Protein AF-A0A3A0V3Q2-F1 (afdb_monomer_lite)

pLDDT: mean 86.03, std 12.19, range [30.67, 96.62]

Foldseek 3Di:
DVVVVVVVVVVVVVLVVCLQVQLVVQLVCLVQVLDPVLSVDADPPPRGSVVSSVVVVVCVVCQVVVDDVSNVLCVLLVQLVVLVVQLVVLVCQLVCCVPPVPDDDPDDDDPSNVVSVVSNVVSVVSNVQCDPPHPSDRDPPRNVVVNVVVVVVSVVSVVPRDDDDPVNVVVVVVVVVVVVVD

Secondary structure (DSSP, 8-state):
-HHHHHHHHHHHHHHHHHHHHHHHHHHHHHHTTSS-GGGG---TTT-S-HHHHHHHHHHHHHGGGG-HHHHHHHHHHHHHHHHHHHHHHHHHHHHHHHH-TTS--SS--TTHHHHHHHHHHHHHHHHHHTSTTSTTPPPTTHHHHHHHHHHHHHHHHHHHS----HHHHHHHHHHHHHHTT-

Structure (mmCIF, N/CA/C/O backbone):
data_AF-A0A3A0V3Q2-F1
#
_entry.id   AF-A0A3A0V3Q2-F1
#
loop_
_atom_site.group_PDB
_atom_site.id
_atom_site.type_symbol
_atom_site.label_atom_id
_atom_site.label_alt_id
_atom_site.label_comp_id
_atom_site.label_asym_id
_atom_site.label_entity_id
_atom_site.label_seq_id
_atom_site.pdbx_PDB_ins_code
_atom_site.Cartn_x
_atom_site.Cartn_y
_atom_site.Cartn_z
_atom_site.occupancy
_atom_site.B_iso_or_equiv
_atom_site.auth_seq_id
_atom_site.auth_comp_id
_atom_site.auth_asym_id
_atom_site.auth_atom_id
_atom_site.pdbx_PDB_model_num
ATOM 1 N N . VAL A 1 1 ? 26.670 -16.929 -0.768 1.00 90.38 1 VAL A N 1
ATOM 2 C CA . VAL A 1 1 ? 25.562 -17.904 -0.591 1.00 90.38 1 VAL A CA 1
ATOM 3 C C . VAL A 1 1 ? 24.607 -17.489 0.524 1.00 90.38 1 VAL A C 1
ATOM 5 O O . VAL A 1 1 ? 23.445 -17.267 0.220 1.00 90.38 1 VAL A O 1
ATOM 8 N N . LEU A 1 2 ? 25.071 -17.286 1.767 1.00 95.81 2 LEU A N 1
ATOM 9 C CA . LEU A 1 2 ? 24.200 -16.884 2.890 1.00 95.81 2 LEU A CA 1
ATOM 10 C C . LEU A 1 2 ? 23.379 -15.608 2.623 1.00 95.81 2 LEU A C 1
ATOM 12 O O . LEU A 1 2 ? 22.181 -15.603 2.878 1.00 95.81 2 LEU A O 1
ATOM 16 N N . LEU A 1 3 ? 23.981 -14.567 2.031 1.00 96.44 3 LEU A N 1
ATOM 17 C CA . LEU A 1 3 ? 23.260 -13.336 1.659 1.00 96.44 3 LEU A CA 1
ATOM 18 C C . LEU A 1 3 ? 22.136 -13.578 0.639 1.00 96.44 3 LEU A C 1
ATOM 20 O O . LEU A 1 3 ? 21.070 -12.985 0.750 1.00 96.44 3 LEU A O 1
ATOM 24 N N . VAL A 1 4 ? 22.352 -14.472 -0.331 1.00 96.62 4 VAL A N 1
ATOM 25 C CA . VAL A 1 4 ? 21.343 -14.806 -1.350 1.00 96.62 4 VAL A CA 1
ATOM 26 C C . VAL A 1 4 ? 20.190 -15.573 -0.711 1.00 96.62 4 VAL A C 1
ATOM 28 O O . VAL A 1 4 ? 19.035 -15.232 -0.940 1.00 96.62 4 VAL A O 1
ATOM 31 N N . LEU A 1 5 ? 20.494 -16.557 0.140 1.00 96.44 5 LEU A N 1
ATOM 32 C CA . LEU A 1 5 ? 19.474 -17.304 0.880 1.00 96.44 5 LEU A CA 1
ATOM 33 C C . LEU A 1 5 ? 18.659 -16.384 1.796 1.00 96.44 5 LEU A C 1
ATOM 35 O O . LEU A 1 5 ? 17.434 -16.474 1.812 1.00 96.44 5 LEU A O 1
ATOM 39 N N . GLY A 1 6 ? 19.323 -15.458 2.493 1.00 96.50 6 GLY A N 1
ATOM 40 C CA . GLY A 1 6 ? 18.661 -14.443 3.311 1.00 96.50 6 GLY A CA 1
ATOM 41 C C . GLY A 1 6 ? 17.753 -13.523 2.490 1.00 96.50 6 GLY A C 1
ATOM 42 O O . GLY A 1 6 ? 16.607 -13.296 2.872 1.00 96.50 6 GLY A O 1
ATOM 43 N N . GLY A 1 7 ? 18.223 -13.051 1.330 1.00 96.38 7 GLY A N 1
ATOM 44 C CA . GLY A 1 7 ? 17.427 -12.225 0.419 1.00 96.38 7 GLY A CA 1
ATOM 45 C C . GLY A 1 7 ? 16.188 -12.951 -0.109 1.00 96.38 7 GLY A C 1
ATOM 46 O O . GLY A 1 7 ? 15.085 -12.411 -0.050 1.00 96.38 7 GLY A O 1
ATOM 47 N N . VAL A 1 8 ? 16.340 -14.201 -0.554 1.00 96.19 8 VAL A N 1
ATOM 48 C CA . VAL A 1 8 ? 15.218 -15.030 -1.027 1.00 96.19 8 VAL A CA 1
ATOM 49 C C . VAL A 1 8 ? 14.212 -15.283 0.096 1.00 96.19 8 VAL A C 1
ATOM 51 O O . VAL A 1 8 ? 13.013 -15.095 -0.107 1.00 96.19 8 VAL A O 1
ATOM 54 N N . ALA A 1 9 ? 14.683 -15.639 1.294 1.00 95.75 9 ALA A N 1
ATOM 55 C CA . ALA A 1 9 ? 13.814 -15.832 2.450 1.00 95.75 9 ALA A CA 1
ATOM 56 C C . ALA A 1 9 ? 13.028 -14.552 2.792 1.00 95.75 9 ALA A C 1
ATOM 58 O O . ALA A 1 9 ? 11.818 -14.621 3.003 1.00 95.75 9 ALA A O 1
ATOM 59 N N . GLY A 1 10 ? 13.681 -13.384 2.775 1.00 95.81 10 GLY A N 1
ATOM 60 C CA . GLY A 1 10 ? 13.040 -12.089 3.028 1.00 95.81 10 GLY A CA 1
ATOM 61 C C . GLY A 1 10 ? 11.981 -11.704 1.989 1.00 95.81 10 GLY A C 1
ATOM 62 O O . GLY A 1 10 ? 10.935 -11.152 2.338 1.00 95.81 10 GLY A O 1
ATOM 63 N N . ILE A 1 11 ? 12.208 -12.032 0.715 1.00 94.25 11 ILE A N 1
ATOM 64 C CA . ILE A 1 11 ? 11.219 -11.807 -0.348 1.00 94.25 11 ILE A CA 1
ATOM 65 C C . ILE A 1 11 ? 10.003 -12.714 -0.139 1.00 94.25 11 ILE A C 1
ATOM 67 O O . ILE A 1 11 ? 8.872 -12.234 -0.193 1.00 94.25 11 ILE A O 1
ATOM 71 N N . ILE A 1 12 ? 10.216 -14.002 0.154 1.00 94.81 12 ILE A N 1
ATOM 72 C CA . ILE A 1 12 ? 9.126 -14.964 0.379 1.00 94.81 12 ILE A CA 1
ATOM 73 C C . ILE A 1 12 ? 8.265 -14.542 1.576 1.00 94.81 12 ILE A C 1
ATOM 75 O O . ILE A 1 12 ? 7.036 -14.568 1.484 1.00 94.81 12 ILE A O 1
ATOM 79 N N . THR A 1 13 ? 8.871 -14.123 2.690 1.00 95.31 13 THR A N 1
ATOM 80 C CA . THR A 1 13 ? 8.114 -13.687 3.875 1.00 95.31 13 THR A CA 1
ATOM 81 C C . THR A 1 13 ? 7.323 -12.410 3.606 1.00 95.31 13 THR A C 1
ATOM 83 O O . THR A 1 13 ? 6.132 -12.349 3.921 1.00 95.31 13 THR A O 1
ATOM 86 N N . SER A 1 14 ? 7.945 -11.422 2.959 1.00 94.69 14 SER A N 1
ATOM 87 C CA . SER A 1 14 ? 7.288 -10.162 2.594 1.00 94.69 14 SER A CA 1
ATOM 88 C C . SER A 1 14 ? 6.119 -10.401 1.638 1.00 94.69 14 SER A C 1
ATOM 90 O O . SER A 1 14 ? 5.030 -9.867 1.842 1.00 94.69 14 SER A O 1
ATOM 92 N N . TRP A 1 15 ? 6.306 -11.260 0.633 1.00 93.38 15 TRP A N 1
ATOM 93 C CA . TRP A 1 15 ? 5.266 -11.609 -0.334 1.00 93.38 15 TRP A CA 1
ATOM 94 C C . TRP A 1 15 ? 4.034 -12.229 0.335 1.00 93.38 15 TRP A C 1
ATOM 96 O O . TRP A 1 15 ? 2.906 -11.799 0.080 1.00 93.38 15 TRP A O 1
ATOM 106 N N . ASN A 1 16 ? 4.245 -13.171 1.260 1.00 93.94 16 ASN A N 1
ATOM 107 C CA . ASN A 1 16 ? 3.158 -13.764 2.039 1.00 93.94 16 ASN A CA 1
ATOM 108 C C . ASN A 1 16 ? 2.426 -12.713 2.889 1.00 93.94 16 ASN A C 1
ATOM 110 O O . ASN A 1 16 ? 1.193 -12.682 2.908 1.00 93.94 16 ASN A O 1
ATOM 114 N N . ALA A 1 17 ? 3.165 -11.813 3.546 1.00 94.31 17 ALA A N 1
ATOM 115 C CA . ALA A 1 17 ? 2.575 -10.738 4.341 1.00 94.31 17 ALA A CA 1
ATOM 116 C C . ALA A 1 17 ? 1.702 -9.798 3.489 1.00 94.31 17 ALA A C 1
ATOM 118 O O . ALA A 1 17 ? 0.592 -9.451 3.905 1.00 94.31 17 ALA A O 1
ATOM 119 N N . PHE A 1 18 ? 2.148 -9.442 2.279 1.00 93.62 18 PHE A N 1
ATOM 120 C CA . PHE A 1 18 ? 1.381 -8.589 1.367 1.00 93.62 18 PHE A CA 1
ATOM 121 C C . PHE A 1 18 ? 0.094 -9.251 0.866 1.00 93.62 18 PHE A C 1
ATOM 123 O O . PHE A 1 18 ? -0.942 -8.588 0.837 1.00 93.62 18 PHE A O 1
ATOM 130 N N . ILE A 1 19 ? 0.110 -10.544 0.523 1.00 94.50 19 ILE A N 1
ATOM 131 C CA . ILE A 1 19 ? -1.108 -11.253 0.092 1.00 94.50 19 ILE A CA 1
ATOM 132 C C . ILE A 1 19 ? -2.122 -11.334 1.240 1.00 94.50 19 ILE A C 1
ATOM 134 O O . ILE A 1 19 ? -3.307 -11.034 1.055 1.00 94.50 19 ILE A O 1
ATOM 138 N N . ILE A 1 20 ? -1.672 -11.707 2.440 1.00 93.19 20 ILE A N 1
ATOM 139 C CA . ILE A 1 20 ? -2.553 -11.853 3.606 1.00 93.19 20 ILE A CA 1
ATOM 140 C C . ILE A 1 20 ? -3.123 -10.492 4.027 1.00 93.19 20 ILE A C 1
ATOM 142 O O . ILE A 1 20 ? -4.331 -10.365 4.237 1.00 93.19 20 ILE A O 1
ATOM 146 N N . GLY A 1 21 ? -2.278 -9.464 4.127 1.00 93.69 21 GLY A N 1
ATOM 147 C CA . GLY A 1 21 ? -2.699 -8.114 4.499 1.00 93.69 21 GLY A CA 1
ATOM 148 C C . GLY A 1 21 ? -3.586 -7.467 3.434 1.00 93.69 21 GLY A C 1
ATOM 149 O O . GLY A 1 21 ? -4.686 -7.005 3.737 1.00 93.69 21 GLY A O 1
ATOM 150 N N . GLY A 1 22 ? -3.148 -7.494 2.174 1.00 94.00 22 GLY A N 1
ATOM 151 C CA . GLY A 1 22 ? -3.856 -6.886 1.049 1.00 94.00 22 GLY A CA 1
ATOM 152 C C . GLY A 1 22 ? -5.237 -7.493 0.818 1.00 94.00 22 GLY A C 1
ATOM 153 O O . GLY A 1 22 ? -6.211 -6.762 0.643 1.00 94.00 22 GLY A O 1
ATOM 154 N N . SER A 1 23 ? -5.364 -8.821 0.892 1.00 95.69 23 SER A N 1
ATOM 155 C CA . SER A 1 23 ? -6.656 -9.494 0.693 1.00 95.69 23 SER A CA 1
ATOM 156 C C . SER A 1 23 ? -7.682 -9.134 1.775 1.00 95.69 23 SER A C 1
ATOM 158 O O . SER A 1 23 ? -8.866 -8.978 1.471 1.00 95.69 23 SER A O 1
ATOM 160 N N . ARG A 1 24 ? -7.242 -8.918 3.022 1.00 93.62 24 ARG A N 1
ATOM 161 C CA . ARG A 1 24 ? -8.105 -8.440 4.116 1.00 93.62 24 ARG A CA 1
ATOM 162 C C . ARG A 1 24 ? -8.507 -6.977 3.955 1.00 93.62 24 ARG A C 1
ATOM 164 O O . ARG A 1 24 ? -9.645 -6.637 4.268 1.00 93.62 24 ARG A O 1
ATOM 171 N N . ILE A 1 25 ? -7.613 -6.129 3.442 1.00 92.69 25 ILE A N 1
ATOM 172 C CA . ILE A 1 25 ? -7.942 -4.735 3.109 1.00 92.69 25 ILE A CA 1
ATOM 173 C C . ILE A 1 25 ? -9.018 -4.702 2.015 1.00 92.69 25 ILE A C 1
ATOM 175 O O . ILE A 1 25 ? -10.025 -4.014 2.178 1.00 92.69 25 ILE A O 1
ATOM 179 N N . LEU A 1 26 ? -8.866 -5.501 0.950 1.00 93.81 26 LEU A N 1
ATOM 180 C CA . LEU A 1 26 ? -9.885 -5.646 -0.099 1.00 93.81 26 LEU A CA 1
ATOM 181 C C . LEU A 1 26 ? -11.227 -6.113 0.478 1.00 93.81 26 LEU A C 1
ATOM 183 O O . LEU A 1 26 ? -12.254 -5.489 0.220 1.00 93.81 26 LEU A O 1
ATOM 187 N N . TYR A 1 27 ? -11.220 -7.153 1.313 1.00 92.81 27 TYR A N 1
ATOM 188 C CA . TYR A 1 27 ? -12.426 -7.638 1.986 1.00 92.81 27 TYR A CA 1
ATOM 189 C C . TYR A 1 27 ? -13.114 -6.550 2.829 1.00 92.81 27 TYR A C 1
ATOM 191 O O . TYR A 1 27 ? -14.321 -6.340 2.698 1.00 92.81 27 TYR A O 1
ATOM 199 N N . ALA A 1 28 ? -12.361 -5.815 3.652 1.00 89.56 28 ALA A N 1
ATOM 200 C CA . ALA A 1 28 ? -12.908 -4.750 4.492 1.00 89.56 28 ALA A CA 1
ATOM 201 C C . ALA A 1 28 ? -13.502 -3.600 3.658 1.00 89.56 28 ALA A C 1
ATOM 203 O O . ALA A 1 28 ? -14.583 -3.095 3.970 1.00 89.56 28 ALA A O 1
ATOM 204 N N . MET A 1 29 ? -12.841 -3.219 2.559 1.00 89.94 29 MET A N 1
ATOM 205 C CA . MET A 1 29 ? -13.371 -2.227 1.616 1.00 89.94 29 MET A CA 1
ATOM 206 C C . MET A 1 29 ? -14.655 -2.720 0.935 1.00 89.94 29 MET A C 1
ATOM 208 O O . MET A 1 29 ? -15.614 -1.958 0.797 1.00 89.94 29 MET A O 1
ATOM 212 N N . ALA A 1 30 ? -14.716 -3.997 0.555 1.00 90.31 30 ALA A N 1
ATOM 213 C CA . ALA A 1 30 ? -15.888 -4.594 -0.080 1.00 90.31 30 ALA A CA 1
ATOM 214 C C . ALA A 1 30 ? -17.080 -4.682 0.877 1.00 90.31 30 ALA A C 1
ATOM 216 O O . ALA A 1 30 ? -18.194 -4.316 0.510 1.00 90.31 30 ALA A O 1
ATOM 217 N N . LYS A 1 31 ? -16.845 -5.063 2.139 1.00 86.62 31 LYS A N 1
ATOM 218 C CA . LYS A 1 31 ? -17.869 -5.066 3.197 1.00 86.62 31 LYS A CA 1
ATOM 219 C C . LYS A 1 31 ? -18.476 -3.675 3.415 1.00 86.62 31 LYS A C 1
ATOM 221 O O . LYS A 1 31 ? -19.679 -3.542 3.640 1.00 86.62 31 LYS A O 1
ATOM 226 N N . ASN A 1 32 ? -17.661 -2.632 3.259 1.00 83.75 32 ASN A N 1
ATOM 227 C CA . ASN A 1 32 ? -18.097 -1.238 3.317 1.00 83.75 32 ASN A CA 1
ATOM 228 C C . ASN A 1 32 ? -18.695 -0.708 2.002 1.00 83.75 32 ASN A C 1
ATOM 230 O O . ASN A 1 32 ? -19.014 0.477 1.928 1.00 83.75 32 ASN A O 1
ATOM 234 N N . LYS A 1 33 ? -18.903 -1.565 0.991 1.00 84.88 33 LYS A N 1
ATOM 235 C CA . LYS A 1 33 ? -19.425 -1.210 -0.342 1.00 84.88 33 LYS A CA 1
ATOM 236 C C . LYS A 1 33 ? -18.575 -0.152 -1.064 1.00 84.88 33 LYS A C 1
ATOM 238 O O . LYS A 1 33 ? -19.097 0.618 -1.865 1.00 84.88 33 LYS A O 1
ATOM 243 N N . MET A 1 34 ? -17.272 -0.103 -0.767 1.00 85.12 34 MET A N 1
ATOM 244 C CA . MET A 1 34 ? -16.318 0.812 -1.410 1.00 85.12 34 MET A CA 1
ATOM 245 C C . MET A 1 34 ? -15.794 0.281 -2.745 1.00 85.12 34 MET A C 1
ATOM 247 O O . MET A 1 34 ? -15.403 1.060 -3.611 1.00 85.12 34 MET A O 1
ATOM 251 N N . ILE A 1 35 ? -15.780 -1.043 -2.887 1.00 89.12 35 ILE A N 1
ATOM 252 C CA . ILE A 1 35 ? -15.375 -1.793 -4.078 1.00 89.12 35 ILE A CA 1
ATOM 253 C C . ILE A 1 35 ? -16.420 -2.897 -4.342 1.00 89.12 35 ILE A C 1
ATOM 255 O O . ILE A 1 35 ? -17.284 -3.118 -3.485 1.00 89.12 35 ILE A O 1
ATOM 259 N N . PRO A 1 36 ? -16.373 -3.611 -5.484 1.00 88.94 36 PRO A N 1
ATOM 260 C CA . PRO A 1 36 ? -17.354 -4.646 -5.801 1.00 88.94 36 PRO A CA 1
ATOM 261 C C . PRO A 1 36 ? -17.505 -5.702 -4.696 1.00 88.94 36 PRO A C 1
ATOM 263 O O . PRO A 1 36 ? -16.514 -6.219 -4.175 1.00 88.94 36 PRO A O 1
ATOM 266 N N . GLN A 1 37 ? -18.754 -6.082 -4.398 1.00 89.12 37 GLN A N 1
ATOM 267 C CA . GLN A 1 37 ? -19.102 -7.046 -3.339 1.00 89.12 37 GLN A CA 1
ATOM 268 C C . GLN A 1 37 ? -18.458 -8.428 -3.545 1.00 89.12 37 GLN A C 1
ATOM 270 O O . GLN A 1 37 ? -18.336 -9.200 -2.600 1.00 89.12 37 GLN A O 1
ATOM 275 N N . TRP A 1 38 ? -17.988 -8.731 -4.757 1.00 91.25 38 TRP A N 1
ATOM 276 C CA . TRP A 1 38 ? -17.244 -9.951 -5.065 1.00 91.25 38 TRP A CA 1
ATOM 277 C C . TRP A 1 38 ? -16.035 -10.166 -4.137 1.00 91.25 38 TRP A C 1
ATOM 279 O O . TRP A 1 38 ? -15.770 -11.294 -3.724 1.00 91.25 38 TRP A O 1
ATOM 289 N N . PHE A 1 39 ? -15.357 -9.093 -3.716 1.00 92.19 39 PHE A N 1
ATOM 290 C CA . PHE A 1 39 ? -14.231 -9.163 -2.776 1.00 92.19 39 PHE A CA 1
ATOM 291 C C . PHE A 1 39 ? -14.644 -9.418 -1.315 1.00 92.19 39 PHE A C 1
ATOM 293 O O . PHE A 1 39 ? -13.786 -9.724 -0.490 1.00 92.19 39 PHE A O 1
ATOM 300 N N . ALA A 1 40 ? -15.936 -9.328 -0.981 1.00 90.88 40 ALA A N 1
ATOM 301 C CA . ALA A 1 40 ? -16.452 -9.594 0.363 1.00 90.88 40 ALA A CA 1
ATOM 302 C C . ALA A 1 40 ? -16.670 -11.095 0.643 1.00 90.88 40 ALA A C 1
ATOM 304 O O . ALA A 1 40 ? -17.124 -11.461 1.723 1.00 90.88 40 ALA A O 1
ATOM 305 N N . TYR A 1 41 ? -16.381 -11.979 -0.316 1.00 91.31 41 TYR A N 1
ATOM 306 C CA . TYR A 1 41 ? -16.515 -13.420 -0.116 1.00 91.31 41 TYR A CA 1
ATOM 307 C C . TYR A 1 41 ? -15.420 -13.970 0.807 1.00 91.31 41 TYR A C 1
ATOM 309 O O . TYR A 1 41 ? -14.228 -13.736 0.588 1.00 91.31 41 TYR A O 1
ATOM 317 N N . ILE A 1 42 ? -15.833 -14.767 1.793 1.00 92.00 42 ILE A N 1
ATOM 318 C CA . ILE A 1 42 ? -14.958 -15.509 2.701 1.00 92.00 42 ILE A CA 1
ATOM 319 C C . ILE A 1 42 ? -15.183 -17.009 2.505 1.00 92.00 42 ILE A C 1
ATOM 321 O O . ILE A 1 42 ? -16.318 -17.475 2.435 1.00 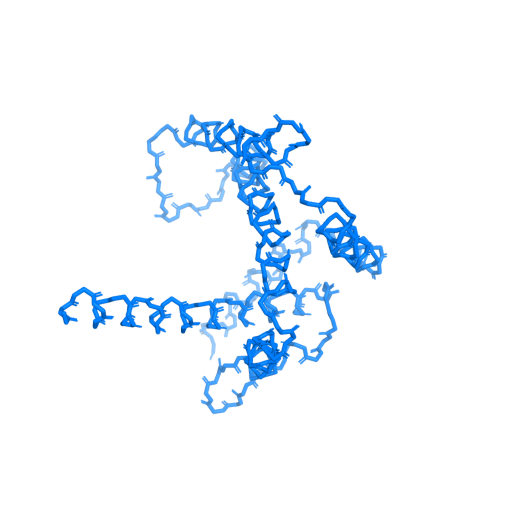92.00 42 ILE A O 1
ATOM 325 N N . HIS A 1 43 ? -14.095 -17.780 2.480 1.00 88.88 43 HIS A N 1
ATOM 326 C CA . HIS A 1 43 ? -14.163 -19.235 2.429 1.00 88.88 43 HIS A CA 1
ATOM 327 C C . HIS A 1 43 ? -14.841 -19.815 3.685 1.00 88.88 43 HIS A C 1
ATOM 329 O O . HIS A 1 43 ? -14.355 -19.555 4.789 1.00 88.88 43 HIS A O 1
ATOM 335 N N . PRO A 1 44 ? -15.845 -20.704 3.562 1.00 84.31 44 PRO A N 1
ATOM 336 C CA . PRO A 1 44 ? -16.588 -21.231 4.714 1.00 84.31 44 PRO A CA 1
ATOM 337 C C . PRO A 1 44 ? -15.707 -22.025 5.693 1.00 84.31 44 PRO A C 1
ATOM 339 O O . PRO A 1 44 ? -15.804 -21.853 6.902 1.00 84.31 44 PRO A O 1
ATOM 342 N N . LYS A 1 45 ? -14.793 -22.859 5.174 1.00 86.56 45 LYS A N 1
ATOM 343 C CA . LYS A 1 45 ? -13.860 -23.663 5.989 1.00 86.56 45 LYS A CA 1
ATOM 344 C C . LYS A 1 45 ? -12.666 -22.880 6.560 1.00 86.56 45 LYS A C 1
ATOM 346 O O . LYS A 1 45 ? -12.362 -23.008 7.737 1.00 86.56 45 LYS A O 1
ATOM 351 N N . PHE A 1 46 ? -11.966 -22.102 5.727 1.00 87.38 46 PHE A N 1
ATOM 352 C CA . PHE A 1 46 ? -10.704 -21.451 6.106 1.00 87.38 46 PHE A CA 1
ATOM 353 C C . PHE A 1 46 ? -10.873 -20.030 6.652 1.00 87.38 46 PHE A C 1
ATOM 355 O O . PHE A 1 46 ? -9.902 -19.454 7.132 1.00 87.38 46 PHE A O 1
ATOM 362 N N . LYS A 1 47 ? -12.077 -19.448 6.567 1.00 86.94 47 LYS A N 1
ATOM 363 C CA . LYS A 1 47 ? -12.372 -18.063 6.970 1.00 86.94 47 LYS A CA 1
ATOM 364 C C . LYS A 1 47 ? -11.416 -17.027 6.350 1.00 86.94 47 LYS A C 1
ATOM 366 O O . LYS A 1 47 ? -11.107 -16.002 6.951 1.00 86.94 47 LYS A O 1
ATOM 371 N N . THR A 1 48 ? -10.945 -17.287 5.128 1.00 90.19 48 THR A N 1
ATOM 372 C CA . THR A 1 48 ? -10.045 -16.401 4.377 1.00 90.19 48 THR A CA 1
ATOM 373 C C . THR A 1 48 ? -10.752 -15.751 3.185 1.00 90.19 48 THR A C 1
ATOM 375 O O . THR A 1 48 ? -11.610 -16.386 2.566 1.00 90.19 48 THR A O 1
ATOM 378 N N . PRO A 1 49 ? -10.402 -14.502 2.823 1.00 92.94 49 PRO A N 1
ATOM 379 C CA . PRO A 1 49 ? -10.972 -13.823 1.661 1.00 92.94 49 PRO A CA 1
ATOM 380 C C . PRO A 1 49 ? -10.390 -14.384 0.352 1.00 92.94 49 PRO A C 1
ATOM 382 O O . PRO A 1 49 ? -9.460 -13.823 -0.230 1.00 92.94 49 PRO A O 1
ATOM 385 N N . THR A 1 50 ? -10.918 -15.522 -0.113 1.00 93.19 50 THR A N 1
ATOM 386 C CA . THR A 1 50 ? -10.362 -16.285 -1.248 1.00 93.19 50 THR A CA 1
ATOM 387 C C . THR A 1 50 ? -10.283 -15.470 -2.530 1.00 93.19 50 THR A C 1
ATOM 389 O O . THR A 1 50 ? -9.258 -15.512 -3.203 1.00 93.19 50 THR A O 1
ATOM 392 N N . HIS A 1 51 ? -11.319 -14.693 -2.858 1.00 93.69 51 HIS A N 1
ATOM 393 C CA . HIS A 1 51 ? -11.311 -13.870 -4.071 1.00 93.69 51 HIS A CA 1
ATOM 394 C C . HIS A 1 51 ? -10.225 -12.791 -4.020 1.00 93.69 51 HIS A C 1
ATOM 396 O O . HIS A 1 51 ? -9.541 -12.569 -5.014 1.00 93.69 51 HIS A O 1
ATOM 402 N N . GLY A 1 52 ? -10.003 -12.175 -2.853 1.00 93.75 52 GLY A N 1
ATOM 403 C CA . GLY A 1 52 ? -8.913 -11.217 -2.662 1.00 93.75 52 GLY A CA 1
ATOM 404 C C . GLY A 1 52 ? -7.534 -11.864 -2.815 1.00 93.75 52 GLY A C 1
ATOM 405 O O . GLY A 1 52 ? -6.663 -11.295 -3.467 1.00 93.75 52 GLY A O 1
ATOM 406 N N . ILE A 1 53 ? -7.346 -13.069 -2.265 1.00 95.38 53 ILE A N 1
ATOM 407 C CA . ILE A 1 53 ? -6.091 -13.829 -2.395 1.00 95.38 53 ILE A CA 1
ATOM 408 C C . ILE A 1 53 ? -5.830 -14.201 -3.858 1.00 95.38 53 ILE A C 1
ATOM 410 O O . ILE A 1 53 ? -4.735 -13.955 -4.356 1.00 95.38 53 ILE A O 1
ATOM 414 N N . LEU A 1 54 ? -6.826 -14.758 -4.554 1.00 95.19 54 LEU A N 1
ATOM 415 C CA . LEU A 1 54 ? -6.699 -15.144 -5.961 1.00 95.19 54 LEU A CA 1
ATOM 416 C C . LEU A 1 54 ? -6.413 -13.934 -6.849 1.00 95.19 54 LEU A C 1
ATOM 418 O O . LEU A 1 54 ? -5.509 -13.989 -7.674 1.00 95.19 54 LEU A O 1
ATOM 422 N N . PHE A 1 55 ? -7.130 -12.830 -6.646 1.00 95.56 55 PHE A N 1
ATOM 423 C CA . PHE A 1 55 ? -6.921 -11.603 -7.407 1.00 95.56 55 PHE A CA 1
ATOM 424 C C . PHE A 1 55 ? -5.494 -11.064 -7.246 1.00 95.56 55 PHE A C 1
ATOM 426 O O . PHE A 1 55 ? -4.800 -10.848 -8.238 1.00 95.56 55 PHE A O 1
ATOM 433 N N . LEU A 1 56 ? -5.023 -10.911 -6.004 1.00 95.25 56 LEU A N 1
ATOM 434 C CA . LEU A 1 56 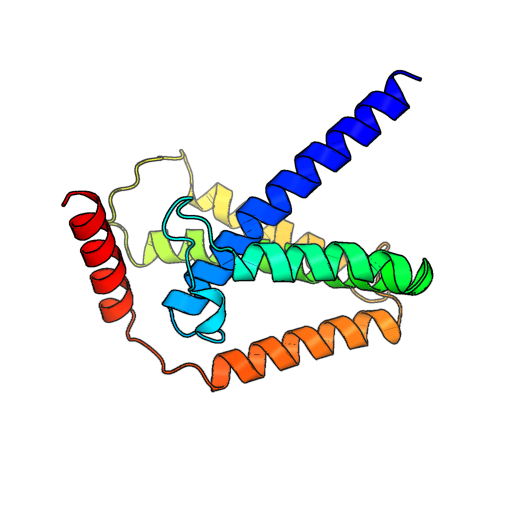? -3.662 -10.437 -5.736 1.00 95.25 56 LEU A CA 1
ATOM 435 C C . LEU A 1 56 ? -2.598 -11.424 -6.230 1.00 95.25 56 LEU A C 1
ATOM 437 O O . LEU A 1 56 ? -1.578 -10.997 -6.762 1.00 95.25 56 LEU A O 1
ATOM 441 N N . GLY A 1 57 ? -2.837 -12.730 -6.088 1.00 94.44 57 GLY A N 1
ATOM 442 C CA . GLY A 1 57 ? -1.934 -13.776 -6.563 1.00 94.44 57 GLY A CA 1
ATOM 443 C C . GLY A 1 57 ? -1.790 -13.782 -8.085 1.00 94.44 57 GLY A C 1
ATOM 444 O O . GLY A 1 57 ? -0.670 -13.827 -8.589 1.00 94.44 57 GLY A O 1
ATOM 445 N N . VAL A 1 58 ? -2.900 -13.659 -8.819 1.00 95.19 58 VAL A N 1
ATOM 446 C CA . VAL A 1 58 ? -2.890 -13.552 -10.286 1.00 95.19 58 VAL A CA 1
ATOM 447 C C . VAL A 1 58 ? -2.169 -12.280 -10.727 1.00 95.19 58 VAL A C 1
ATOM 449 O O . VAL A 1 58 ? -1.313 -12.351 -11.603 1.00 95.19 58 VAL A O 1
ATOM 452 N N . LEU A 1 59 ? -2.438 -11.131 -10.096 1.00 93.06 59 LEU A N 1
ATOM 453 C CA . LEU A 1 59 ? -1.721 -9.891 -10.412 1.00 93.06 59 LEU A CA 1
ATOM 454 C C . LEU A 1 59 ? -0.215 -10.010 -10.149 1.00 93.06 59 LEU A C 1
ATOM 456 O O . LEU A 1 59 ? 0.583 -9.606 -10.992 1.00 93.06 59 LEU A O 1
ATOM 460 N N . ALA A 1 60 ? 0.179 -10.601 -9.019 1.00 91.88 60 ALA A N 1
ATOM 461 C CA . ALA A 1 60 ? 1.583 -10.825 -8.684 1.00 91.88 60 ALA A CA 1
ATOM 462 C C . ALA A 1 60 ? 2.274 -11.792 -9.659 1.00 91.88 60 ALA A C 1
ATOM 464 O O . ALA A 1 60 ? 3.459 -11.630 -9.935 1.00 91.88 60 ALA A O 1
ATOM 465 N N . PHE A 1 61 ? 1.544 -12.772 -10.198 1.00 92.00 61 PHE A N 1
ATOM 466 C CA . PHE A 1 61 ? 2.054 -13.699 -11.208 1.00 92.00 61 PHE A CA 1
ATOM 467 C C . PHE A 1 61 ? 2.181 -13.050 -12.594 1.00 92.00 61 PHE A C 1
ATOM 469 O O . PHE A 1 61 ? 3.162 -13.285 -13.296 1.00 92.00 61 PHE A O 1
ATOM 476 N N . VAL A 1 62 ? 1.213 -12.218 -12.990 1.00 93.12 62 VAL A N 1
ATOM 477 C CA . VAL A 1 62 ? 1.192 -11.566 -14.309 1.00 93.12 62 VAL A CA 1
ATOM 478 C C . VAL A 1 62 ? 2.174 -10.396 -14.383 1.00 93.12 62 VAL A C 1
ATOM 480 O O . VAL A 1 62 ? 2.782 -10.186 -15.429 1.00 93.12 62 VAL A O 1
ATOM 483 N N . ALA A 1 63 ? 2.373 -9.646 -13.295 1.00 90.25 63 ALA A N 1
ATOM 484 C CA . ALA A 1 63 ? 3.192 -8.431 -13.313 1.00 90.25 63 ALA A CA 1
ATOM 485 C C . ALA A 1 63 ? 4.634 -8.640 -13.837 1.00 90.25 63 ALA A C 1
ATOM 487 O O . ALA A 1 63 ? 5.065 -7.847 -14.675 1.00 90.25 63 ALA A O 1
ATOM 488 N N . PRO A 1 64 ? 5.377 -9.700 -13.455 1.00 88.44 64 PRO A N 1
ATOM 489 C CA . PRO A 1 64 ? 6.703 -9.973 -14.016 1.00 88.44 64 PRO A CA 1
ATOM 490 C C . PRO A 1 64 ? 6.705 -10.296 -15.519 1.00 88.44 64 PRO A C 1
ATOM 492 O O . PRO A 1 64 ? 7.714 -10.066 -16.187 1.00 88.44 64 PRO A O 1
ATOM 495 N N . LEU A 1 65 ? 5.595 -10.809 -16.066 1.00 92.44 65 LEU A N 1
ATOM 496 C CA . LEU A 1 65 ? 5.479 -11.188 -17.481 1.00 92.44 65 LEU A CA 1
ATOM 497 C C . LEU A 1 65 ? 5.389 -9.974 -18.418 1.00 92.44 65 LEU A C 1
ATOM 499 O O . LEU A 1 65 ? 5.624 -10.108 -19.615 1.00 92.44 65 LEU A O 1
ATOM 503 N N . LEU A 1 66 ? 5.104 -8.782 -17.883 1.00 90.06 66 LEU A N 1
ATOM 504 C CA . LEU A 1 66 ? 5.039 -7.526 -18.641 1.00 90.06 66 LEU A CA 1
ATOM 505 C C . LEU A 1 66 ? 6.427 -6.973 -19.023 1.00 90.06 66 LEU A C 1
ATOM 507 O O . LEU A 1 66 ? 6.528 -5.983 -19.746 1.00 90.06 66 LEU A O 1
ATOM 511 N N . GLY A 1 67 ? 7.502 -7.608 -18.549 1.00 91.44 67 GLY A N 1
ATOM 512 C CA . GLY A 1 67 ? 8.880 -7.199 -18.801 1.00 91.44 67 GLY A CA 1
ATOM 513 C C . GLY A 1 67 ? 9.430 -6.223 -17.757 1.00 91.44 67 GLY A C 1
ATOM 514 O O . GLY A 1 67 ? 8.701 -5.578 -17.002 1.00 91.44 67 GLY A O 1
ATOM 515 N N . ARG A 1 68 ? 10.765 -6.110 -17.710 1.00 90.19 68 ARG A N 1
ATOM 516 C CA . ARG A 1 68 ? 11.473 -5.291 -16.706 1.00 90.19 68 ARG A CA 1
ATOM 517 C C . ARG A 1 68 ? 11.080 -3.805 -16.714 1.00 90.19 68 ARG A C 1
ATOM 519 O O . ARG A 1 68 ? 10.901 -3.277 -15.618 1.00 90.19 68 ARG A O 1
ATOM 526 N N . PRO A 1 69 ? 10.927 -3.126 -17.872 1.00 87.88 69 PRO A N 1
ATOM 527 C CA . PRO A 1 69 ? 10.554 -1.711 -17.880 1.00 87.88 69 PRO A CA 1
ATOM 528 C C . PRO A 1 69 ? 9.178 -1.474 -17.253 1.00 87.88 69 PRO A C 1
ATOM 530 O O . PRO A 1 69 ? 9.047 -0.641 -16.362 1.00 87.88 69 PRO A O 1
ATOM 533 N N . ALA A 1 70 ? 8.180 -2.277 -17.637 1.00 87.94 70 ALA A N 1
ATOM 534 C CA . ALA A 1 70 ? 6.830 -2.182 -17.090 1.00 87.94 70 ALA A CA 1
ATOM 535 C C . ALA A 1 70 ? 6.802 -2.448 -15.580 1.00 87.94 70 ALA A C 1
ATOM 537 O O . ALA A 1 70 ? 6.149 -1.716 -14.837 1.00 87.94 70 ALA A O 1
ATOM 538 N N . LEU A 1 71 ? 7.554 -3.451 -15.113 1.00 89.12 71 LEU A N 1
ATOM 539 C CA . LEU A 1 71 ? 7.662 -3.747 -13.688 1.00 89.12 71 LEU A CA 1
ATOM 540 C C . LEU A 1 71 ? 8.264 -2.570 -12.907 1.00 89.12 71 LEU A C 1
ATOM 542 O O . LEU A 1 71 ? 7.741 -2.221 -11.851 1.00 89.12 71 LEU A O 1
ATOM 546 N N . SER A 1 72 ? 9.314 -1.933 -13.437 1.00 89.81 72 SER A N 1
ATOM 547 C CA . SER A 1 72 ? 9.900 -0.737 -12.817 1.00 89.81 72 SER A CA 1
ATOM 548 C C . SER A 1 72 ? 8.876 0.388 -12.711 1.00 89.81 72 SER A C 1
ATOM 550 O O . SER A 1 72 ? 8.734 0.974 -11.642 1.00 89.81 72 SER A O 1
ATOM 552 N N . TRP A 1 73 ? 8.124 0.655 -13.782 1.00 90.06 73 TRP A N 1
ATOM 553 C CA . TRP A 1 73 ? 7.134 1.730 -13.774 1.00 90.06 73 TRP A CA 1
ATOM 554 C C . TRP A 1 73 ? 6.021 1.484 -12.755 1.00 90.06 73 TRP A C 1
ATOM 556 O O . TRP A 1 73 ? 5.642 2.397 -12.026 1.00 90.06 73 TRP A O 1
ATOM 566 N N . ILE A 1 74 ? 5.520 0.246 -12.666 1.00 90.19 74 ILE A N 1
ATOM 567 C CA . ILE A 1 74 ? 4.483 -0.140 -11.697 1.00 90.19 74 ILE A CA 1
ATOM 568 C C . ILE A 1 74 ? 4.997 0.011 -10.263 1.00 90.19 74 ILE A C 1
ATOM 570 O O . ILE A 1 74 ? 4.273 0.518 -9.407 1.00 90.19 74 ILE A O 1
ATOM 574 N N . VAL A 1 75 ? 6.234 -0.414 -9.989 1.00 89.88 75 VAL A N 1
ATOM 575 C CA . VAL A 1 75 ? 6.836 -0.314 -8.651 1.00 89.88 75 VAL A CA 1
ATOM 576 C C . VAL A 1 75 ? 7.066 1.148 -8.261 1.00 89.88 75 VAL A C 1
ATOM 578 O O . VAL A 1 75 ? 6.678 1.544 -7.161 1.00 89.88 75 VAL A O 1
ATOM 581 N N . ASN A 1 76 ? 7.614 1.963 -9.165 1.00 89.81 76 ASN A N 1
ATOM 582 C CA . ASN A 1 76 ? 7.865 3.386 -8.927 1.00 89.81 76 ASN A CA 1
ATOM 583 C C . ASN A 1 76 ? 6.553 4.161 -8.710 1.00 89.81 76 ASN A C 1
ATOM 585 O O . ASN A 1 76 ? 6.402 4.869 -7.712 1.00 89.81 76 ASN A O 1
ATOM 589 N N . ALA A 1 77 ? 5.557 3.947 -9.577 1.00 90.50 77 ALA A N 1
ATOM 590 C CA . ALA A 1 77 ? 4.222 4.530 -9.437 1.00 90.50 77 ALA A CA 1
ATOM 591 C C . ALA A 1 77 ? 3.481 4.025 -8.182 1.00 90.50 77 ALA A C 1
ATOM 593 O O . ALA A 1 77 ? 2.733 4.768 -7.545 1.00 90.50 77 ALA A O 1
ATOM 594 N N . GLY A 1 78 ? 3.692 2.769 -7.785 1.00 91.19 78 GLY A N 1
ATOM 595 C CA . GLY A 1 78 ? 3.167 2.230 -6.532 1.00 91.19 78 GLY A CA 1
ATOM 596 C C . GLY A 1 78 ? 3.787 2.897 -5.301 1.00 91.19 78 GLY A C 1
ATOM 597 O O . GLY A 1 78 ? 3.088 3.132 -4.314 1.00 91.19 78 GLY A O 1
ATOM 598 N N . GLY A 1 79 ? 5.072 3.258 -5.373 1.00 91.56 79 GLY A N 1
ATOM 599 C CA . GLY A 1 79 ? 5.815 3.915 -4.296 1.00 91.56 79 GLY A CA 1
ATOM 600 C C . GLY A 1 79 ? 5.167 5.218 -3.827 1.00 91.56 79 GLY A C 1
ATOM 601 O O . GLY A 1 79 ? 4.905 5.375 -2.631 1.00 91.56 79 GLY A O 1
ATOM 602 N N . ILE A 1 80 ? 4.812 6.114 -4.754 1.00 90.38 80 ILE A N 1
ATOM 603 C CA . ILE A 1 80 ? 4.103 7.359 -4.412 1.00 90.38 80 ILE A CA 1
ATOM 604 C C . ILE A 1 80 ? 2.732 7.079 -3.770 1.00 90.38 80 ILE A C 1
ATOM 606 O O . ILE A 1 80 ? 2.358 7.738 -2.796 1.00 90.38 80 ILE A O 1
ATOM 610 N N . GLY A 1 81 ? 2.019 6.046 -4.232 1.00 91.56 81 GLY A N 1
ATOM 611 C CA . GLY A 1 81 ? 0.751 5.611 -3.640 1.00 91.56 81 GLY A CA 1
ATOM 612 C C . GLY A 1 81 ? 0.900 5.139 -2.189 1.00 91.56 81 GLY A C 1
ATOM 613 O O . GLY A 1 81 ? 0.091 5.504 -1.332 1.00 91.56 81 GLY A O 1
ATOM 614 N N . VAL A 1 82 ? 1.961 4.385 -1.885 1.00 93.12 82 VAL A N 1
ATOM 615 C CA . VAL A 1 82 ? 2.274 3.934 -0.518 1.00 93.12 82 VAL A CA 1
ATOM 616 C C . VAL A 1 82 ? 2.570 5.120 0.400 1.00 93.12 82 VAL A C 1
ATOM 618 O O . VAL A 1 82 ? 2.015 5.194 1.499 1.00 93.12 82 VAL A O 1
ATOM 621 N N . VAL A 1 83 ? 3.386 6.079 -0.049 1.00 94.31 83 VAL A N 1
ATOM 622 C CA . VAL A 1 83 ? 3.715 7.272 0.750 1.00 94.31 83 VAL A CA 1
ATOM 623 C C . VAL A 1 83 ? 2.474 8.129 1.007 1.00 94.31 83 VAL A C 1
ATOM 625 O O . VAL A 1 83 ? 2.265 8.599 2.128 1.00 94.31 83 VAL A O 1
ATOM 628 N N . LEU A 1 84 ? 1.599 8.282 0.013 1.00 93.56 84 LEU A N 1
ATOM 629 C CA . LEU A 1 84 ? 0.315 8.959 0.199 1.00 93.56 84 LEU A CA 1
ATOM 630 C C . LEU A 1 84 ? -0.587 8.206 1.186 1.00 93.56 84 LEU A C 1
ATOM 632 O O . LEU A 1 84 ? -1.241 8.835 2.020 1.00 93.56 84 LEU A O 1
ATOM 636 N N . GLY A 1 85 ? -0.560 6.873 1.177 1.00 94.25 85 GLY A N 1
ATOM 637 C CA . GLY A 1 85 ? -1.191 6.050 2.208 1.00 94.25 85 GLY A CA 1
ATOM 638 C C . GLY A 1 85 ? -0.664 6.360 3.614 1.00 94.25 85 GLY A C 1
ATOM 639 O O . GLY A 1 85 ? -1.461 6.574 4.529 1.00 94.25 85 GLY A O 1
ATOM 640 N N . TYR A 1 86 ? 0.656 6.462 3.793 1.00 95.31 86 TYR A N 1
ATOM 641 C CA . TYR A 1 86 ? 1.262 6.833 5.079 1.00 95.31 86 TYR A CA 1
ATOM 642 C C . TYR A 1 86 ? 0.828 8.222 5.550 1.00 95.31 86 TYR A C 1
ATOM 644 O O . TYR A 1 86 ? 0.458 8.382 6.717 1.00 95.31 86 TYR A O 1
ATOM 652 N N . LEU A 1 87 ? 0.781 9.197 4.639 1.00 96.50 87 LEU A N 1
ATOM 653 C CA . LEU A 1 87 ? 0.284 10.537 4.938 1.00 96.50 87 LEU A CA 1
ATOM 654 C C . LEU A 1 87 ? -1.170 10.494 5.433 1.00 96.50 87 LEU A C 1
ATOM 656 O O . LEU A 1 87 ? -1.486 11.060 6.481 1.00 96.50 87 LEU A O 1
ATOM 660 N N . LEU A 1 88 ? -2.052 9.792 4.715 1.00 94.38 88 LEU A N 1
ATOM 661 C CA . LEU A 1 88 ? -3.465 9.670 5.083 1.00 94.38 88 LEU A CA 1
ATOM 662 C C . LEU A 1 88 ? -3.654 8.957 6.425 1.00 94.38 88 LEU A C 1
ATOM 664 O O . LEU A 1 88 ? -4.480 9.384 7.235 1.00 94.38 88 LEU A O 1
ATOM 668 N N . VAL A 1 89 ? -2.870 7.912 6.696 1.00 93.81 89 VAL A N 1
ATOM 669 C CA . VAL A 1 89 ? -2.877 7.202 7.983 1.00 93.81 89 VAL A CA 1
ATOM 670 C C . VAL A 1 89 ? -2.444 8.136 9.116 1.00 9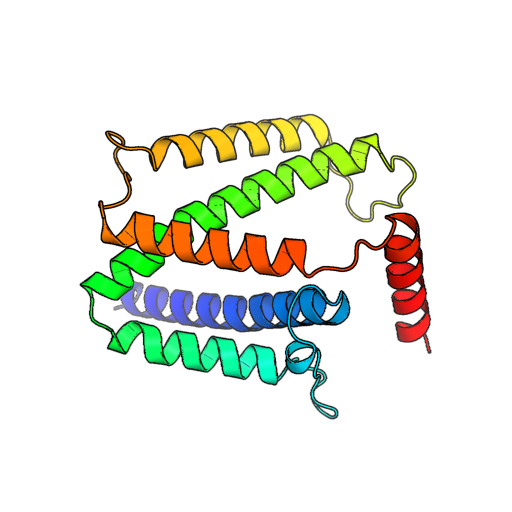3.81 89 VAL A C 1
ATOM 672 O O . VAL A 1 89 ? -3.121 8.197 10.145 1.00 93.81 89 VAL A O 1
ATOM 675 N N . ALA A 1 90 ? -1.375 8.913 8.926 1.00 94.69 90 ALA A N 1
ATOM 676 C CA . ALA A 1 90 ? -0.882 9.862 9.923 1.00 94.69 90 ALA A CA 1
ATOM 677 C C . ALA A 1 90 ? -1.895 10.989 10.208 1.00 94.69 90 ALA A C 1
ATOM 679 O O . ALA A 1 90 ? -2.165 11.312 11.371 1.00 94.69 90 ALA A O 1
ATOM 680 N N . ILE A 1 91 ? -2.526 11.538 9.164 1.00 94.75 91 ILE A N 1
ATOM 681 C CA . ILE A 1 91 ? -3.597 12.537 9.298 1.00 94.75 91 ILE A CA 1
ATOM 682 C C . ILE A 1 91 ? -4.807 11.933 10.015 1.00 94.75 91 ILE A C 1
ATOM 684 O O . ILE A 1 91 ? -5.336 12.546 10.944 1.00 94.75 91 ILE A O 1
ATOM 688 N N . SER A 1 92 ? -5.237 10.731 9.620 1.00 91.19 92 SER A N 1
ATOM 689 C CA . SER A 1 92 ? -6.362 10.023 10.242 1.00 91.19 92 SER A CA 1
ATOM 690 C C . SER A 1 92 ? -6.113 9.799 11.734 1.00 91.19 92 SER A C 1
ATOM 692 O O . SER A 1 92 ? -6.967 10.109 12.567 1.00 91.19 92 SER A O 1
ATOM 694 N N . PHE A 1 93 ? -4.899 9.381 12.095 1.00 90.75 93 PHE A N 1
ATOM 695 C CA . PHE A 1 93 ? -4.479 9.210 13.482 1.00 90.75 93 PHE A CA 1
ATOM 696 C C . PHE A 1 93 ? -4.561 10.512 14.298 1.00 90.75 93 PHE A C 1
ATOM 698 O O . PHE A 1 93 ? -5.090 10.508 15.414 1.00 90.75 93 PHE A O 1
ATOM 705 N N . LEU A 1 94 ? -4.089 11.642 13.759 1.00 91.56 94 LEU A N 1
ATOM 706 C CA . LEU A 1 94 ? -4.195 12.945 14.430 1.00 91.56 94 LEU A CA 1
ATOM 707 C C . LEU A 1 94 ? -5.644 13.437 14.524 1.00 91.56 94 LEU A C 1
ATOM 709 O O . LEU A 1 94 ? -6.055 13.951 15.569 1.00 91.56 94 LEU A O 1
ATOM 713 N N . LYS A 1 95 ? -6.425 13.266 13.454 1.00 90.88 95 LYS A N 1
ATOM 714 C CA . LYS A 1 95 ? -7.832 13.676 13.390 1.00 90.88 95 LYS A CA 1
ATOM 715 C C . LYS A 1 95 ? -8.671 12.902 14.401 1.00 90.88 95 LYS A C 1
ATOM 717 O O . LYS A 1 95 ? -9.393 13.527 15.173 1.00 90.88 95 LYS A O 1
ATOM 722 N N . LEU A 1 96 ? -8.525 11.578 14.458 1.00 86.81 96 LEU A N 1
ATOM 723 C CA . LEU A 1 96 ? -9.286 10.719 15.368 1.00 86.81 96 LEU A CA 1
ATOM 724 C C . LEU A 1 96 ? -9.002 11.048 16.840 1.00 86.81 96 LEU A C 1
ATOM 726 O O . LEU A 1 96 ? -9.900 10.975 17.677 1.00 86.81 96 LEU A O 1
ATOM 730 N N . ARG A 1 97 ? -7.779 11.498 17.156 1.00 86.62 97 ARG A N 1
ATOM 731 C CA . ARG A 1 97 ? -7.430 11.965 18.505 1.00 86.62 97 ARG A CA 1
ATOM 732 C C . ARG A 1 97 ? -8.173 13.226 18.932 1.00 86.62 97 ARG A C 1
ATOM 734 O O . ARG A 1 97 ? -8.379 13.384 20.132 1.00 86.62 97 ARG A O 1
ATOM 741 N N . LYS A 1 98 ? -8.524 14.100 17.983 1.00 84.62 98 LYS A N 1
ATOM 742 C CA . LYS A 1 98 ? -9.275 15.338 18.236 1.00 84.62 98 LYS A CA 1
ATOM 743 C C . LYS A 1 98 ? -10.784 15.108 18.213 1.00 84.62 98 LYS A C 1
ATOM 745 O O . LYS A 1 98 ? -11.479 15.639 19.065 1.00 84.62 98 LYS A O 1
ATOM 750 N N . THR A 1 99 ? -11.284 14.332 17.251 1.00 84.25 99 THR A N 1
ATOM 751 C CA . THR A 1 99 ? -12.730 14.146 17.057 1.00 84.25 99 THR A CA 1
ATOM 752 C C . THR A 1 99 ? -13.343 13.147 18.029 1.00 84.25 99 THR A C 1
ATOM 754 O O . THR A 1 99 ? -14.476 13.340 18.446 1.00 84.25 99 THR A O 1
ATOM 757 N N . HIS A 1 100 ? -12.605 12.105 18.423 1.00 80.50 100 HIS A N 1
ATOM 758 C CA . HIS A 1 100 ? -13.112 11.055 19.307 1.00 80.50 100 HIS A CA 1
ATOM 759 C C . HIS A 1 100 ? -12.141 10.823 20.477 1.00 80.50 100 HIS A C 1
ATOM 761 O O . HIS A 1 100 ? -11.414 9.820 20.525 1.00 80.50 100 HIS A O 1
ATOM 767 N N . PRO A 1 101 ? -12.078 11.769 21.434 1.00 78.88 101 PRO A N 1
ATOM 768 C CA . PRO A 1 101 ? -11.167 11.675 22.571 1.00 78.88 101 PRO A CA 1
ATOM 769 C C . PRO A 1 101 ? -11.511 10.512 23.514 1.00 78.88 101 PRO A C 1
ATOM 771 O O . PRO A 1 101 ? -10.593 9.919 24.073 1.00 78.88 101 PRO A O 1
ATOM 774 N N . ASN A 1 102 ? -12.795 10.145 23.617 1.00 78.62 102 ASN A N 1
ATOM 775 C CA . ASN A 1 102 ? -13.319 9.161 24.574 1.00 78.62 102 ASN A CA 1
ATOM 776 C C . ASN A 1 102 ? -13.228 7.696 24.112 1.00 78.62 102 ASN A C 1
ATOM 778 O O . ASN A 1 102 ? -13.661 6.805 24.834 1.00 78.62 102 ASN A O 1
ATOM 782 N N . LEU A 1 103 ? -12.690 7.421 22.918 1.00 78.38 103 LEU A N 1
ATOM 783 C CA . LEU A 1 103 ? -12.491 6.042 22.466 1.00 78.38 103 LEU A CA 1
ATOM 784 C C . LEU A 1 103 ? -11.495 5.320 23.379 1.00 78.38 103 LEU A C 1
ATOM 786 O O . LEU A 1 103 ? -10.409 5.840 23.650 1.00 78.38 103 LEU A O 1
ATOM 790 N N . GLU A 1 104 ? -11.824 4.093 23.783 1.00 77.31 104 GLU A N 1
ATOM 791 C CA . GLU A 1 104 ? -10.871 3.211 24.449 1.00 77.31 104 GLU A CA 1
ATOM 792 C C . GLU A 1 104 ? -9.689 2.937 23.513 1.00 77.31 104 GLU A C 1
ATOM 794 O O . GLU A 1 104 ? -9.848 2.439 22.399 1.00 77.31 104 GLU A O 1
ATOM 799 N N . ARG A 1 105 ? -8.481 3.306 23.952 1.00 81.06 105 ARG A N 1
ATOM 800 C CA . ARG A 1 105 ? -7.233 3.103 23.204 1.00 81.06 105 ARG A CA 1
ATOM 801 C C . ARG A 1 105 ? -6.453 1.974 23.875 1.00 81.06 105 ARG A C 1
ATOM 803 O O . ARG A 1 105 ? -5.823 2.248 24.901 1.00 81.06 105 ARG A O 1
ATOM 810 N N . PRO A 1 106 ? -6.461 0.745 23.315 1.00 80.38 106 PRO A N 1
ATOM 811 C CA . PRO A 1 106 ? -5.742 -0.397 23.887 1.00 80.38 106 PRO A CA 1
ATOM 812 C C . PRO A 1 106 ? -4.235 -0.145 23.972 1.00 80.38 106 PRO A C 1
ATOM 814 O O . PRO A 1 106 ? -3.569 -0.598 24.895 1.00 80.38 106 PRO A O 1
ATOM 817 N N . TYR A 1 107 ? -3.707 0.634 23.025 1.00 79.75 107 TYR A N 1
ATOM 818 C CA . TYR A 1 107 ? -2.317 1.064 22.996 1.00 79.75 107 TYR A CA 1
ATOM 819 C C . TYR A 1 107 ? -2.209 2.572 23.249 1.00 79.75 107 TYR A C 1
ATOM 821 O O . TYR A 1 107 ? -2.805 3.389 22.536 1.00 79.75 107 TYR A O 1
ATOM 829 N N . ARG A 1 108 ? -1.437 2.956 24.272 1.00 78.00 108 ARG A N 1
ATOM 830 C CA . ARG A 1 108 ? -1.212 4.353 24.670 1.00 78.00 108 ARG A CA 1
ATOM 831 C C . ARG A 1 108 ? 0.243 4.736 24.420 1.00 78.00 108 ARG A C 1
ATOM 833 O O . ARG A 1 108 ? 1.157 4.097 24.918 1.00 78.00 108 ARG A O 1
ATOM 840 N N . ILE A 1 109 ? 0.438 5.818 23.671 1.00 82.50 109 ILE A N 1
ATOM 841 C CA . ILE A 1 109 ? 1.758 6.359 23.321 1.00 82.50 109 ILE A CA 1
ATOM 842 C C . ILE A 1 109 ? 1.952 7.686 24.049 1.00 82.50 109 ILE A C 1
ATOM 844 O O . ILE A 1 109 ? 1.090 8.572 23.954 1.00 82.50 109 ILE A O 1
ATOM 848 N N . LYS A 1 110 ? 3.098 7.848 24.717 1.00 81.12 110 LYS A N 1
ATOM 849 C CA . LYS A 1 110 ? 3.533 9.133 25.276 1.00 81.12 110 LYS A CA 1
ATOM 850 C C . LYS A 1 110 ? 3.769 10.124 24.131 1.00 81.12 110 LYS A C 1
ATOM 852 O O . LYS A 1 110 ? 4.451 9.802 23.168 1.00 81.12 110 LYS A O 1
ATOM 857 N N . ASN A 1 111 ? 3.184 11.318 24.218 1.00 85.38 111 ASN A N 1
ATOM 858 C CA . ASN A 1 111 ? 3.287 12.369 23.193 1.00 85.38 111 ASN A CA 1
ATOM 859 C C . ASN A 1 111 ? 2.776 11.970 21.793 1.00 85.38 111 ASN A C 1
ATOM 861 O O . ASN A 1 111 ? 3.304 12.419 20.778 1.00 85.38 111 ASN A O 1
ATOM 865 N N . GLY A 1 112 ? 1.708 11.166 21.710 1.00 84.38 112 GLY A N 1
ATOM 866 C CA . GLY A 1 112 ? 1.196 10.673 20.424 1.00 84.38 112 GLY A CA 1
ATOM 867 C C . GLY A 1 112 ? 0.851 11.753 19.381 1.00 84.38 112 GLY A C 1
ATOM 868 O O . GLY A 1 112 ? 0.916 11.473 18.193 1.00 84.38 112 GLY A O 1
ATOM 869 N N . GLN A 1 113 ? 0.532 12.990 19.779 1.00 86.62 113 GLN A N 1
ATOM 870 C CA . GLN A 1 113 ? 0.343 14.094 18.823 1.00 86.62 113 GLN A CA 1
ATOM 871 C C . GLN A 1 113 ? 1.649 14.491 18.120 1.00 86.62 113 GLN A C 1
ATOM 873 O O . GLN A 1 113 ? 1.641 14.687 16.910 1.00 86.62 113 GLN A O 1
ATOM 878 N N . ILE A 1 114 ? 2.769 14.547 18.847 1.00 91.75 114 ILE A N 1
ATOM 879 C CA . ILE A 1 114 ? 4.083 14.883 18.280 1.00 91.75 114 ILE A CA 1
ATOM 880 C C . ILE A 1 114 ? 4.494 13.812 17.269 1.00 91.75 114 ILE A C 1
ATOM 882 O O . ILE A 1 114 ? 4.862 14.137 16.146 1.00 91.75 114 ILE A O 1
ATOM 886 N N . VAL A 1 115 ? 4.337 12.535 17.635 1.00 92.44 115 VAL A N 1
ATOM 887 C CA . VAL A 1 115 ? 4.630 11.402 16.742 1.00 92.44 115 VAL A CA 1
ATOM 888 C C . VAL A 1 115 ? 3.813 11.492 15.450 1.00 92.44 115 VAL A C 1
ATOM 890 O O . VAL A 1 115 ? 4.359 11.320 14.365 1.00 92.44 115 VAL A O 1
ATOM 893 N N . GLY A 1 116 ? 2.519 11.816 15.550 1.00 92.12 116 GLY A N 1
ATOM 894 C CA . GLY A 1 116 ? 1.670 11.993 14.372 1.00 92.12 116 GLY A CA 1
ATOM 895 C C . GLY A 1 116 ? 2.097 13.175 13.496 1.00 92.12 116 GLY A C 1
ATOM 896 O O . GLY A 1 116 ? 2.109 13.044 12.277 1.00 92.12 116 GLY A O 1
ATOM 897 N N . ILE A 1 117 ? 2.484 14.309 14.092 1.00 94.06 117 ILE A N 1
ATOM 898 C CA . ILE A 1 117 ? 2.958 15.491 13.347 1.00 94.06 117 ILE A CA 1
ATOM 899 C C . ILE A 1 117 ? 4.261 15.174 12.609 1.00 94.06 117 ILE A C 1
ATOM 901 O O . ILE A 1 117 ? 4.371 15.468 11.421 1.00 94.06 117 ILE A O 1
ATOM 905 N N . ILE A 1 118 ? 5.214 14.519 13.277 1.00 95.50 118 ILE A N 1
ATOM 906 C CA . ILE A 1 118 ? 6.469 14.079 12.652 1.00 95.50 118 ILE A CA 1
ATOM 907 C C . ILE A 1 118 ? 6.173 13.137 11.481 1.00 95.50 118 ILE A C 1
ATOM 909 O O . ILE A 1 118 ? 6.725 13.322 10.401 1.00 95.50 118 ILE A O 1
ATOM 913 N N . ALA A 1 119 ? 5.263 12.174 11.654 1.00 94.75 119 ALA A N 1
ATOM 914 C CA . ALA A 1 119 ? 4.879 11.255 10.583 1.00 94.75 119 ALA A CA 1
ATOM 915 C C . ALA A 1 119 ? 4.276 11.981 9.366 1.00 94.75 119 ALA A C 1
ATOM 917 O O . ALA A 1 119 ? 4.595 11.631 8.230 1.00 94.75 119 ALA A O 1
ATOM 918 N N . VAL A 1 120 ? 3.452 13.014 9.585 1.00 96.31 120 VAL A N 1
ATOM 919 C CA . VAL A 1 120 ? 2.924 13.862 8.502 1.00 96.31 120 VAL A CA 1
ATOM 920 C C . VAL A 1 120 ? 4.056 14.598 7.786 1.00 96.31 120 VAL A C 1
ATOM 922 O O . VAL A 1 120 ? 4.132 14.528 6.562 1.00 96.31 120 VAL A O 1
ATOM 925 N N . ILE A 1 121 ? 4.961 15.247 8.526 1.00 96.38 121 ILE A N 1
ATOM 926 C CA . ILE A 1 121 ? 6.095 15.993 7.953 1.00 96.38 121 ILE A CA 1
ATOM 927 C C . ILE A 1 121 ? 6.992 15.069 7.122 1.00 96.38 121 ILE A C 1
ATOM 929 O O . ILE A 1 121 ? 7.312 15.392 5.981 1.00 96.38 121 ILE A O 1
ATOM 933 N N . LEU A 1 122 ? 7.354 13.899 7.657 1.00 95.69 122 LEU A N 1
ATOM 934 C CA . LEU A 1 122 ? 8.178 12.918 6.948 1.00 95.69 122 LEU A CA 1
ATOM 935 C C . LEU A 1 122 ? 7.481 12.385 5.693 1.00 95.69 122 LEU A C 1
ATOM 937 O O . LEU A 1 122 ? 8.119 12.243 4.655 1.00 95.69 122 LEU A O 1
ATOM 941 N N . SER A 1 123 ? 6.172 12.130 5.760 1.00 95.19 123 SER A N 1
ATOM 942 C CA . SER A 1 123 ? 5.414 11.672 4.589 1.00 95.19 123 SER A CA 1
ATOM 943 C C . SER A 1 123 ? 5.361 12.747 3.499 1.00 95.19 123 SER A C 1
ATOM 945 O O . SER A 1 123 ? 5.529 12.427 2.328 1.00 95.19 123 SER A O 1
ATOM 947 N N . ILE A 1 124 ? 5.189 14.023 3.869 1.00 94.50 124 ILE A N 1
ATOM 948 C CA . ILE A 1 124 ? 5.244 15.151 2.922 1.00 94.50 124 ILE A CA 1
ATOM 949 C C . ILE A 1 124 ? 6.636 15.258 2.295 1.00 94.50 124 ILE A C 1
ATOM 951 O O . ILE A 1 124 ? 6.738 15.385 1.078 1.00 94.50 124 ILE A O 1
ATOM 955 N N . LEU A 1 125 ? 7.700 15.150 3.096 1.00 93.75 125 LEU A N 1
ATOM 956 C CA . LEU A 1 125 ? 9.073 15.172 2.592 1.00 93.75 125 LEU A CA 1
ATOM 957 C C . LEU A 1 125 ? 9.308 14.058 1.562 1.00 93.75 125 LEU A C 1
ATOM 959 O O . LEU A 1 125 ? 9.870 14.319 0.503 1.00 93.75 125 LEU A O 1
ATOM 963 N N . PHE A 1 126 ? 8.825 12.841 1.828 1.00 92.00 126 PHE A N 1
ATOM 964 C CA . PHE A 1 126 ? 8.923 11.747 0.863 1.00 92.00 126 PHE A CA 1
ATOM 965 C C . PHE A 1 126 ? 8.140 12.014 -0.423 1.00 92.00 126 PHE A C 1
ATOM 967 O O . PHE A 1 126 ? 8.642 11.685 -1.491 1.00 92.00 126 PHE A O 1
ATOM 974 N N . ILE A 1 127 ? 6.958 12.639 -0.355 1.00 90.81 127 ILE A N 1
ATOM 975 C CA . ILE A 1 127 ? 6.192 13.018 -1.557 1.00 90.81 127 ILE A CA 1
ATOM 976 C C . ILE A 1 127 ? 6.978 14.019 -2.409 1.00 90.81 127 ILE A C 1
ATOM 978 O O . ILE A 1 127 ? 7.006 13.879 -3.629 1.00 90.81 127 ILE A O 1
ATOM 982 N N . VAL A 1 128 ? 7.643 14.995 -1.783 1.00 89.50 128 VAL A N 1
ATOM 983 C CA . VAL A 1 128 ? 8.445 16.000 -2.501 1.00 89.50 128 VAL A CA 1
ATOM 984 C C . VAL A 1 128 ? 9.562 15.341 -3.310 1.00 89.50 128 VAL A C 1
ATOM 986 O O . VAL A 1 128 ? 9.798 15.751 -4.436 1.00 89.50 128 VAL A O 1
ATOM 989 N N . ILE A 1 129 ? 10.189 14.275 -2.804 1.00 89.81 129 ILE A N 1
ATOM 990 C CA . ILE A 1 129 ? 11.290 13.574 -3.495 1.00 89.81 129 ILE A CA 1
ATOM 991 C C . ILE A 1 129 ? 10.836 12.875 -4.799 1.00 89.81 129 ILE A C 1
ATOM 993 O O . ILE A 1 129 ? 11.665 12.591 -5.664 1.00 89.81 129 ILE A O 1
ATOM 997 N N . TYR A 1 130 ? 9.534 12.634 -4.973 1.00 85.69 130 TYR A N 1
ATOM 998 C CA . TYR A 1 130 ? 8.963 12.061 -6.199 1.00 85.69 130 TYR A CA 1
ATOM 999 C C . TYR A 1 130 ? 8.604 13.109 -7.273 1.00 85.69 130 TYR A C 1
ATOM 1001 O O . TYR A 1 130 ? 8.214 12.737 -8.384 1.00 85.69 130 TYR A O 1
ATOM 1009 N N . LEU A 1 131 ? 8.711 14.411 -6.971 1.00 82.69 131 LEU A N 1
ATOM 1010 C CA . LEU A 1 131 ? 8.427 15.496 -7.920 1.00 82.69 131 LEU A CA 1
ATOM 1011 C C . LEU A 1 131 ? 9.467 15.563 -9.056 1.00 82.69 131 LEU A C 1
ATOM 1013 O O . LEU A 1 131 ? 10.573 15.042 -8.904 1.00 82.69 131 LEU A O 1
ATOM 1017 N N . PRO A 1 132 ? 9.137 16.191 -10.205 1.00 76.94 132 PRO A N 1
ATOM 1018 C CA . PRO A 1 132 ? 10.125 16.462 -11.250 1.00 76.94 132 PRO A CA 1
ATOM 1019 C C . PRO A 1 132 ? 11.349 17.197 -10.676 1.00 76.94 132 PRO A C 1
ATOM 1021 O O . PRO A 1 132 ? 11.226 17.961 -9.721 1.00 76.94 132 PRO A O 1
ATOM 1024 N N . ASP A 1 133 ? 12.526 16.915 -11.238 1.00 78.75 133 ASP A N 1
ATOM 1025 C CA . ASP A 1 133 ? 13.842 17.440 -10.823 1.00 78.75 133 ASP A CA 1
ATOM 1026 C C . ASP A 1 133 ? 14.398 16.923 -9.478 1.00 78.75 133 ASP A C 1
ATOM 1028 O O . ASP A 1 133 ? 15.460 17.354 -9.028 1.00 78.75 133 ASP A O 1
ATOM 1032 N N . MET A 1 134 ? 13.733 15.950 -8.849 1.00 83.94 134 MET A N 1
ATOM 1033 C CA . MET A 1 134 ? 14.192 15.288 -7.620 1.00 83.94 134 MET A CA 1
ATOM 1034 C C . MET A 1 134 ? 14.835 13.913 -7.899 1.00 83.94 134 MET A C 1
ATOM 1036 O O . MET A 1 134 ? 14.588 13.305 -8.947 1.00 83.94 134 MET A O 1
ATOM 1040 N N . PRO A 1 135 ? 15.662 13.378 -6.974 1.00 77.25 135 PRO A N 1
ATOM 1041 C CA . PRO A 1 135 ? 16.456 12.165 -7.212 1.00 77.25 135 PRO A CA 1
ATOM 1042 C C . PRO A 1 135 ? 15.636 10.883 -7.418 1.00 77.25 135 PRO A C 1
ATOM 1044 O O . PRO A 1 135 ? 16.174 9.898 -7.917 1.00 77.25 135 PRO A O 1
ATOM 1047 N N . SER A 1 136 ? 14.354 10.868 -7.046 1.00 80.62 136 SER A N 1
ATOM 1048 C CA . SER A 1 136 ? 13.428 9.760 -7.327 1.00 80.62 136 SER A CA 1
ATOM 1049 C C . SER A 1 136 ? 12.214 10.229 -8.126 1.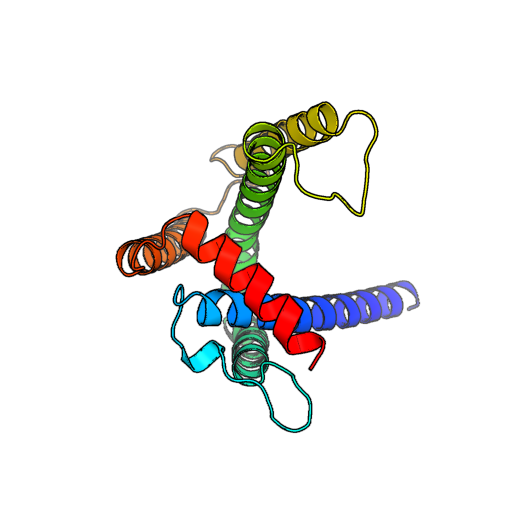00 80.62 136 SER A C 1
ATOM 1051 O O . SER A 1 136 ? 11.109 9.721 -7.939 1.00 80.62 136 SER A O 1
ATOM 1053 N N . SER A 1 137 ? 12.420 11.219 -8.998 1.00 83.25 137 SER A N 1
ATOM 1054 C CA . SER A 1 137 ? 11.387 11.726 -9.898 1.00 83.25 137 SER A CA 1
ATOM 1055 C C . SER A 1 137 ? 10.774 10.608 -10.746 1.00 83.25 137 SER A C 1
ATOM 1057 O O . SER A 1 137 ? 11.474 9.726 -11.248 1.00 83.25 137 SER A O 1
ATOM 1059 N N . LEU A 1 138 ? 9.447 10.646 -10.896 1.00 83.25 138 LEU A N 1
ATOM 1060 C CA . LEU A 1 138 ? 8.732 9.672 -11.721 1.00 83.25 138 LEU A CA 1
ATOM 1061 C C . LEU A 1 138 ? 9.034 9.896 -13.203 1.00 83.25 138 LEU A C 1
ATOM 1063 O O . LEU A 1 138 ? 8.923 11.018 -13.710 1.00 83.25 138 LEU A O 1
ATOM 1067 N N . ALA A 1 139 ? 9.332 8.809 -13.911 1.00 81.44 139 ALA A N 1
ATOM 1068 C CA . ALA A 1 139 ? 9.593 8.823 -15.340 1.00 81.44 139 ALA A CA 1
ATOM 1069 C C . ALA A 1 139 ? 8.339 9.246 -16.121 1.00 81.44 139 ALA A C 1
ATOM 1071 O O . ALA A 1 139 ? 7.282 8.605 -16.084 1.00 81.44 139 ALA A O 1
ATOM 1072 N N . TRP A 1 140 ? 8.469 10.339 -16.866 1.00 79.88 140 TRP A N 1
ATOM 1073 C CA . TRP A 1 140 ? 7.423 10.833 -17.751 1.00 79.88 140 TRP A CA 1
ATOM 1074 C C . TRP A 1 140 ? 7.545 10.171 -19.138 1.00 79.88 140 TRP A C 1
ATOM 1076 O O . TRP A 1 140 ? 8.657 10.107 -19.664 1.00 79.88 140 TRP A O 1
ATOM 1086 N N . PRO A 1 141 ? 6.454 9.685 -19.768 1.00 83.38 141 PRO A N 1
ATOM 1087 C CA . PRO A 1 141 ? 5.048 9.789 -19.354 1.00 83.38 141 PRO A CA 1
ATOM 1088 C C . PRO A 1 141 ? 4.477 8.539 -18.654 1.00 83.38 141 PRO A C 1
ATOM 1090 O O . PRO A 1 141 ? 3.380 8.603 -18.102 1.00 83.38 141 PRO A O 1
ATOM 1093 N N . SER A 1 142 ? 5.166 7.394 -18.699 1.00 86.69 142 SER A N 1
ATOM 1094 C CA . SER A 1 142 ? 4.599 6.084 -18.340 1.00 86.69 142 SER A CA 1
ATOM 1095 C C . SER A 1 142 ? 4.200 5.963 -16.868 1.00 86.69 142 SER A C 1
ATOM 1097 O O . SER A 1 142 ? 3.106 5.481 -16.570 1.00 86.69 142 SER A O 1
ATOM 1099 N N . GLU A 1 143 ? 5.043 6.418 -15.941 1.00 88.00 143 GLU A N 1
ATOM 1100 C CA . GLU A 1 143 ? 4.785 6.277 -14.501 1.00 88.00 143 GLU A CA 1
ATOM 1101 C C . GLU A 1 143 ? 3.664 7.210 -14.046 1.00 88.00 143 GLU A C 1
ATOM 1103 O O . GLU A 1 143 ? 2.743 6.789 -13.347 1.00 88.00 143 GLU A O 1
ATOM 1108 N N . TRP A 1 144 ? 3.677 8.454 -14.528 1.00 87.88 144 TRP A N 1
ATOM 1109 C CA . TRP A 1 144 ? 2.606 9.418 -14.278 1.00 87.88 144 TRP A CA 1
ATOM 1110 C C . TRP A 1 144 ? 1.262 8.965 -14.846 1.00 87.88 144 TRP A C 1
ATOM 1112 O O . TRP A 1 144 ? 0.231 9.189 -14.213 1.00 87.88 144 TRP A O 1
ATOM 1122 N N . LEU A 1 145 ? 1.252 8.285 -15.995 1.00 91.38 145 LEU A N 1
ATOM 1123 C CA . LEU A 1 145 ? 0.027 7.717 -16.553 1.00 91.38 145 LEU A CA 1
ATO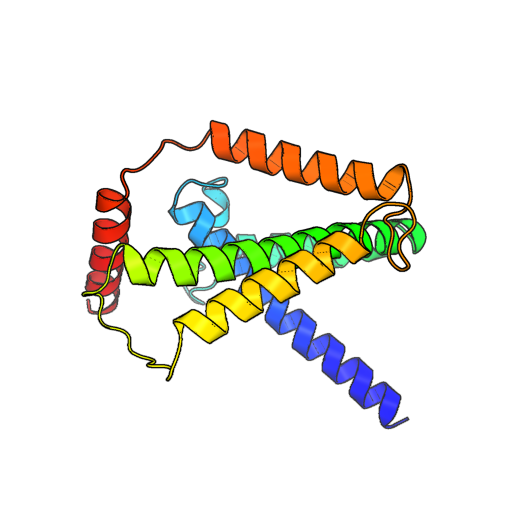M 1124 C C . LEU A 1 145 ? -0.547 6.634 -15.634 1.00 91.38 145 LEU A C 1
ATOM 1126 O O . LEU A 1 145 ? -1.743 6.659 -15.351 1.00 91.38 145 LEU A O 1
ATOM 1130 N N . ILE A 1 146 ? 0.287 5.726 -15.115 1.00 90.94 146 ILE A N 1
ATOM 1131 C CA . ILE A 1 146 ? -0.149 4.697 -14.153 1.00 90.94 146 ILE A CA 1
ATOM 1132 C C . ILE A 1 146 ? -0.738 5.356 -12.901 1.00 90.94 146 ILE A C 1
ATOM 1134 O O . ILE A 1 146 ? -1.820 4.971 -12.454 1.00 90.94 146 ILE A O 1
ATOM 1138 N N . VAL A 1 147 ? -0.061 6.373 -12.367 1.00 91.06 147 VAL A N 1
ATOM 1139 C CA . VAL A 1 147 ? -0.538 7.151 -11.217 1.00 91.06 147 VAL A CA 1
ATOM 1140 C C . VAL A 1 147 ? -1.911 7.765 -11.505 1.00 91.06 147 VAL A C 1
ATOM 1142 O O . VAL A 1 147 ? -2.853 7.556 -10.739 1.00 91.06 147 VAL A O 1
ATOM 1145 N N . LEU A 1 148 ? -2.059 8.466 -12.631 1.00 92.25 148 LEU A N 1
ATOM 1146 C CA . LEU A 1 148 ? -3.323 9.081 -13.037 1.00 92.25 148 LEU A CA 1
ATOM 1147 C C . LEU A 1 148 ? -4.440 8.048 -13.193 1.00 92.25 148 LEU A C 1
ATOM 1149 O O . LEU A 1 148 ? -5.534 8.267 -12.678 1.00 92.25 148 LEU A O 1
ATOM 1153 N N . VAL A 1 149 ? -4.175 6.912 -13.841 1.00 94.44 149 VAL A N 1
ATOM 1154 C CA . VAL A 1 149 ? -5.159 5.832 -14.004 1.00 94.44 149 VAL A CA 1
ATOM 1155 C C . VAL A 1 149 ? -5.635 5.323 -12.644 1.00 94.44 149 VAL A C 1
ATOM 1157 O O . VAL A 1 149 ? -6.841 5.212 -12.424 1.00 94.44 149 VAL A O 1
ATOM 1160 N N . TRP A 1 150 ? -4.726 5.078 -11.699 1.00 91.31 150 TRP A N 1
ATOM 1161 C CA . TRP A 1 150 ? -5.100 4.636 -10.353 1.00 91.31 150 TRP A CA 1
ATOM 1162 C C . TRP A 1 150 ? -5.909 5.684 -9.583 1.00 91.31 150 TRP A C 1
ATOM 1164 O O . TRP A 1 150 ? -6.899 5.328 -8.940 1.00 91.31 150 TRP A O 1
ATOM 1174 N N . TYR A 1 151 ? -5.549 6.967 -9.672 1.00 90.62 151 TYR A N 1
ATOM 1175 C CA . TYR A 1 151 ? -6.319 8.041 -9.036 1.00 90.62 151 TYR A CA 1
ATOM 1176 C C . TYR A 1 151 ? -7.685 8.259 -9.685 1.00 90.62 151 TYR A C 1
ATOM 1178 O O . TYR A 1 151 ? -8.650 8.535 -8.974 1.00 90.62 151 TYR A O 1
ATOM 1186 N N . LEU A 1 152 ? -7.802 8.076 -11.001 1.00 94.00 152 LEU A N 1
ATOM 1187 C CA . LEU A 1 152 ? -9.087 8.097 -11.696 1.00 94.00 152 LEU A CA 1
ATOM 1188 C C . LEU A 1 152 ? -9.973 6.935 -11.248 1.00 94.00 152 LEU A C 1
ATOM 1190 O O . LEU A 1 152 ? -11.134 7.162 -10.914 1.00 94.00 152 LEU A O 1
ATOM 1194 N N . ILE A 1 153 ? -9.431 5.716 -11.159 1.00 92.38 153 ILE A N 1
ATOM 1195 C CA . ILE A 1 153 ? -10.159 4.555 -10.622 1.00 92.38 153 ILE A CA 1
ATOM 1196 C C . ILE A 1 153 ? -10.625 4.846 -9.191 1.00 92.38 153 ILE A C 1
ATOM 1198 O O . ILE A 1 153 ? -11.800 4.656 -8.874 1.00 92.38 153 ILE A O 1
ATOM 1202 N N . ALA A 1 154 ? -9.736 5.355 -8.334 1.00 88.19 154 ALA A N 1
ATOM 1203 C CA . ALA A 1 154 ? -10.079 5.719 -6.963 1.00 88.19 154 ALA A CA 1
ATOM 1204 C C . ALA A 1 154 ? -11.172 6.800 -6.908 1.00 88.19 154 ALA A C 1
ATOM 1206 O O . ALA A 1 154 ? -12.103 6.683 -6.112 1.00 88.19 154 ALA A O 1
ATOM 1207 N N . GLY A 1 155 ? -11.097 7.814 -7.774 1.00 90.00 155 GLY A N 1
ATOM 1208 C CA . GLY A 1 155 ? -12.090 8.880 -7.888 1.00 90.00 155 GLY A CA 1
ATOM 1209 C C . GLY A 1 155 ? -13.456 8.364 -8.337 1.00 90.00 155 GLY A C 1
ATOM 1210 O O . GLY A 1 155 ? -14.459 8.665 -7.697 1.00 90.00 155 GLY A O 1
ATOM 1211 N N . VAL A 1 156 ? -13.506 7.528 -9.377 1.00 91.12 156 VAL A N 1
ATOM 1212 C CA . VAL A 1 156 ? -14.751 6.897 -9.850 1.00 91.12 156 VAL A CA 1
ATOM 1213 C C . VAL A 1 156 ? -15.368 6.044 -8.743 1.00 91.12 156 VAL A C 1
ATOM 1215 O O . VAL A 1 156 ? -16.548 6.208 -8.430 1.00 91.12 156 VAL A O 1
ATOM 1218 N N . LEU A 1 157 ? -14.572 5.196 -8.085 1.00 88.62 157 LEU A N 1
ATOM 1219 C CA . LEU A 1 157 ? -15.045 4.388 -6.960 1.00 88.62 157 LEU A CA 1
ATOM 1220 C C . LEU A 1 157 ? -15.571 5.267 -5.820 1.00 88.62 157 LEU A C 1
ATOM 1222 O O . LEU A 1 157 ? -16.652 5.002 -5.298 1.00 88.62 157 LEU A O 1
ATOM 1226 N N . TYR A 1 158 ? -14.867 6.346 -5.478 1.00 86.50 158 TYR A N 1
ATOM 1227 C CA . TYR A 1 158 ? -15.298 7.297 -4.454 1.00 86.50 158 TYR A CA 1
ATOM 1228 C C . TYR A 1 158 ? -16.628 7.984 -4.800 1.00 86.50 158 TYR A C 1
ATOM 1230 O O . TYR A 1 158 ? -17.477 8.142 -3.927 1.00 86.50 158 TYR A O 1
ATOM 1238 N N . LEU A 1 159 ? -16.851 8.351 -6.065 1.00 86.81 159 LEU A N 1
ATOM 1239 C CA . LEU A 1 159 ? -18.108 8.968 -6.508 1.00 86.81 159 LEU A CA 1
ATOM 1240 C C . LEU A 1 159 ? -19.279 7.978 -6.518 1.00 86.81 159 LEU A C 1
ATOM 1242 O O . LEU A 1 159 ? -20.411 8.362 -6.233 1.00 86.81 159 LEU A O 1
ATOM 1246 N N . THR A 1 160 ? -19.019 6.701 -6.809 1.00 84.00 160 THR A N 1
ATOM 1247 C CA . THR A 1 160 ? -20.048 5.645 -6.763 1.00 84.00 160 THR A CA 1
ATOM 1248 C C . THR A 1 160 ? -20.415 5.206 -5.341 1.00 84.00 160 THR A C 1
ATOM 1250 O O . THR A 1 160 ? -21.435 4.540 -5.141 1.00 84.00 160 THR A O 1
ATOM 1253 N N . GLN A 1 161 ? -19.622 5.584 -4.332 1.00 79.81 161 GLN A N 1
ATOM 1254 C CA . GLN A 1 161 ? -19.896 5.241 -2.940 1.00 79.81 161 GLN A CA 1
ATOM 1255 C C . GLN A 1 161 ? -21.092 6.027 -2.396 1.00 79.81 161 GLN A C 1
ATOM 1257 O O . GLN A 1 161 ? -21.098 7.257 -2.329 1.00 79.81 161 GLN A O 1
ATOM 1262 N N . LYS A 1 162 ? -22.098 5.298 -1.902 1.00 67.19 162 LYS A N 1
ATOM 1263 C CA . LYS A 1 162 ? -23.157 5.888 -1.078 1.00 67.19 162 LYS A CA 1
ATOM 1264 C C . LYS A 1 162 ? -22.534 6.324 0.247 1.00 67.19 162 LYS A C 1
ATOM 1266 O O . LYS A 1 162 ? -22.117 5.472 1.032 1.00 67.19 162 LYS A O 1
ATOM 1271 N N . ARG A 1 163 ? -22.445 7.639 0.480 1.00 60.97 163 ARG A N 1
ATOM 1272 C CA . ARG A 1 163 ? -21.928 8.204 1.735 1.00 60.97 163 ARG A CA 1
ATOM 1273 C C . ARG A 1 163 ? -22.730 7.629 2.901 1.00 60.97 163 ARG A C 1
ATOM 1275 O O . ARG A 1 163 ? -23.916 7.914 3.026 1.00 60.97 163 ARG A O 1
ATOM 1282 N N . LYS A 1 164 ? -22.084 6.814 3.731 1.00 59.28 164 LYS A N 1
ATOM 1283 C CA . LYS A 1 164 ? -22.605 6.468 5.053 1.00 59.28 164 LYS A CA 1
ATOM 1284 C C . LYS A 1 164 ? -22.233 7.586 6.015 1.00 59.28 164 LYS A C 1
ATOM 1286 O O . LYS A 1 164 ? -21.115 8.107 5.940 1.00 59.28 164 LYS A O 1
ATOM 1291 N N . THR A 1 165 ? -23.150 7.953 6.898 1.00 57.56 165 THR A N 1
ATOM 1292 C CA . THR A 1 165 ? -22.849 8.913 7.960 1.00 57.56 165 THR A CA 1
ATOM 1293 C C . THR A 1 165 ? -21.829 8.271 8.900 1.00 57.56 165 THR A C 1
ATOM 1295 O O . THR A 1 165 ? -21.840 7.058 9.099 1.00 57.56 165 THR A O 1
ATOM 1298 N N . THR A 1 166 ? -20.906 9.056 9.464 1.00 58.53 166 THR A N 1
ATOM 1299 C CA . THR A 1 166 ? -19.863 8.559 10.384 1.00 58.53 166 THR A CA 1
ATOM 1300 C C . THR A 1 166 ? -20.458 7.701 11.513 1.00 58.53 166 THR A C 1
ATOM 1302 O O . THR A 1 166 ? -19.855 6.720 11.933 1.00 58.53 166 THR A O 1
ATOM 1305 N N . GLU A 1 167 ? -21.674 8.031 11.946 1.00 56.59 167 GLU A N 1
ATOM 1306 C CA . GLU A 1 167 ? -22.463 7.318 12.952 1.00 56.59 167 GLU A CA 1
ATOM 1307 C C . GLU A 1 167 ? -22.841 5.886 12.517 1.00 56.59 167 GLU A C 1
ATOM 1309 O O . GLU A 1 167 ? -22.604 4.935 13.262 1.00 56.59 167 GLU A O 1
ATOM 1314 N N . ASP A 1 168 ? -23.269 5.694 11.264 1.00 61.66 168 ASP A N 1
ATOM 1315 C CA . ASP A 1 168 ? -23.572 4.372 10.689 1.00 61.66 168 ASP A CA 1
ATOM 1316 C C . ASP A 1 168 ? -22.327 3.473 10.624 1.00 61.66 168 ASP A C 1
ATOM 1318 O O . ASP A 1 168 ? -22.408 2.247 10.757 1.00 61.66 168 ASP A O 1
ATOM 1322 N N . ALA A 1 169 ? -21.153 4.075 10.407 1.00 62.97 169 ALA A N 1
ATOM 1323 C CA . ALA A 1 169 ? -19.888 3.350 10.390 1.00 62.97 169 ALA A CA 1
ATOM 1324 C C . ALA A 1 169 ? -19.522 2.843 11.796 1.00 62.97 169 ALA A C 1
ATOM 1326 O O . ALA A 1 169 ? -19.144 1.679 11.933 1.00 62.97 169 ALA A O 1
ATOM 1327 N N . TYR A 1 170 ? -19.699 3.658 12.842 1.00 60.19 170 TYR A N 1
ATOM 1328 C CA . TYR A 1 170 ? -19.444 3.240 14.227 1.00 60.19 170 TYR A CA 1
ATOM 1329 C C . TYR A 1 170 ? -20.380 2.118 14.683 1.00 60.19 170 TYR A C 1
ATOM 1331 O O . TYR A 1 170 ? -19.898 1.108 15.203 1.00 60.19 170 TYR A O 1
ATOM 1339 N N . VAL A 1 171 ? -21.682 2.239 14.405 1.00 60.03 171 VAL A N 1
ATOM 1340 C CA . VAL A 1 171 ? -22.676 1.204 14.742 1.00 60.03 171 VAL A CA 1
ATOM 1341 C C . VAL A 1 171 ? -22.347 -0.124 14.052 1.00 60.03 171 VAL A C 1
ATOM 1343 O O . VAL A 1 171 ? -22.423 -1.179 14.679 1.00 60.03 171 VAL A O 1
ATOM 1346 N N . SER A 1 172 ? -21.890 -0.093 12.794 1.00 60.75 172 SER A N 1
ATOM 1347 C CA . SER A 1 172 ? -21.488 -1.314 12.081 1.00 60.75 172 SER A CA 1
ATOM 1348 C C . SER A 1 172 ? -20.247 -1.998 12.673 1.00 60.75 172 SER A C 1
ATOM 1350 O O . SER A 1 172 ? -20.196 -3.225 12.724 1.00 60.75 172 SER A O 1
ATOM 1352 N N . ILE A 1 173 ? -19.273 -1.226 13.173 1.00 62.56 173 ILE A N 1
ATOM 1353 C CA . ILE A 1 173 ? -18.053 -1.759 13.804 1.00 62.56 173 ILE A CA 1
ATOM 1354 C C . ILE A 1 173 ? -18.368 -2.368 15.182 1.00 62.56 173 ILE A C 1
ATOM 1356 O O . ILE A 1 173 ? -17.778 -3.382 15.558 1.00 62.56 173 ILE A O 1
ATOM 1360 N N . GLN A 1 174 ? -19.294 -1.772 15.940 1.00 59.25 174 GLN A N 1
ATOM 1361 C CA . GLN A 1 174 ? -19.756 -2.316 17.224 1.00 59.25 174 GLN A CA 1
ATOM 1362 C C . GLN A 1 174 ? -20.624 -3.568 17.049 1.00 59.25 174 GLN A C 1
ATOM 1364 O O . GLN A 1 174 ? -20.410 -4.544 17.765 1.00 59.25 174 GLN A O 1
ATOM 1369 N N . GLY A 1 175 ? -21.526 -3.580 16.064 1.00 56.22 175 GLY A N 1
ATOM 1370 C CA . GLY A 1 175 ? -22.326 -4.763 15.731 1.00 56.22 175 GLY A CA 1
ATOM 1371 C C . GLY A 1 175 ? -21.473 -5.969 15.320 1.00 56.22 175 GLY A C 1
ATOM 1372 O O . GLY A 1 175 ? -21.756 -7.087 15.742 1.00 56.22 175 GLY A O 1
ATOM 1373 N N . ASP A 1 176 ? -20.382 -5.743 14.580 1.00 58.47 176 ASP A N 1
ATOM 1374 C CA . ASP A 1 176 ? -19.409 -6.789 14.232 1.00 58.47 176 ASP A CA 1
ATOM 1375 C C . ASP A 1 176 ? -18.713 -7.374 15.466 1.00 58.47 176 ASP A C 1
ATOM 1377 O O . ASP A 1 176 ? -18.615 -8.592 15.595 1.00 58.47 176 ASP A O 1
ATOM 1381 N N . LYS A 1 177 ? -18.275 -6.520 16.406 1.00 52.62 177 LYS A N 1
ATOM 1382 C CA . LYS A 1 177 ? -17.696 -6.998 17.670 1.00 52.62 177 LYS A CA 1
ATOM 1383 C C . LYS A 1 177 ? -18.680 -7.880 18.430 1.00 52.62 177 LYS A C 1
ATOM 1385 O O . LYS A 1 177 ? -18.258 -8.890 18.967 1.00 52.62 177 LYS A O 1
ATOM 1390 N N . GLN A 1 178 ? -19.966 -7.528 18.463 1.00 44.94 178 GLN A N 1
ATOM 1391 C CA . GLN A 1 178 ? -20.992 -8.321 19.144 1.00 44.94 178 GLN A CA 1
ATOM 1392 C C . GLN A 1 178 ? -21.204 -9.704 18.495 1.00 44.94 178 GLN A C 1
ATOM 1394 O O . GLN A 1 178 ? -21.455 -10.670 19.210 1.00 44.94 178 GLN A O 1
ATOM 1399 N N . SER A 1 179 ? -21.080 -9.803 17.166 1.00 49.12 179 SER A N 1
ATOM 1400 C CA . SER A 1 179 ? -21.244 -11.056 16.414 1.00 49.12 179 SER A CA 1
ATOM 1401 C C . SER A 1 179 ? -20.065 -12.023 16.550 1.00 49.12 179 SER A C 1
ATOM 1403 O O . SER A 1 179 ? -20.279 -13.216 16.396 1.00 49.12 179 SER A O 1
ATOM 1405 N N . ASP A 1 180 ? -18.845 -11.547 16.818 1.00 46.81 180 ASP A N 1
ATOM 1406 C CA . ASP A 1 180 ? -17.677 -12.417 17.062 1.00 46.81 180 ASP A CA 1
ATOM 1407 C C . ASP A 1 180 ? -17.704 -13.071 18.466 1.00 46.81 180 ASP A C 1
ATOM 1409 O O . ASP A 1 180 ? -16.921 -13.983 18.737 1.00 46.81 180 ASP A O 1
ATOM 1413 N N . TYR A 1 181 ? -18.601 -12.623 19.359 1.00 47.09 181 TYR A N 1
ATOM 1414 C CA . TYR A 1 181 ? -18.839 -13.205 20.692 1.00 47.09 181 TYR A CA 1
ATOM 1415 C C . TYR A 1 181 ? -20.076 -14.125 20.757 1.00 47.09 181 TYR A C 1
ATOM 1417 O O . TYR A 1 181 ? -20.462 -14.536 21.855 1.00 47.09 181 TYR A O 1
ATOM 1425 N N . GLN A 1 182 ? -20.720 -14.416 19.624 1.00 30.67 182 GLN A N 1
ATOM 1426 C CA . GLN A 1 182 ? -21.851 -15.349 19.496 1.00 30.67 182 GLN A CA 1
ATOM 1427 C C . GLN A 1 182 ? -21.474 -16.482 18.540 1.00 30.67 182 GLN A C 1
ATOM 1429 O O . GLN A 1 182 ? -21.848 -17.636 18.838 1.00 30.67 182 GLN A O 1
#

InterPro domains:
  IPR002293 Amino acid/polyamine transporter I [PF13520] (3-148)
  IPR050367 Amino acid-polyamine-organocation superfamily [PTHR42770] (2-166)

Organism: Staphylococcus gallinarum (NCBI:txid1293)

Sequence (182 aa):
VLLVLGGVAGIITSWNAFIIGGSRILYAMAKNKMIPQWFAYIHPKFKTPTHGILFLGVLAFVAPLLGRPALSWIVNAGGIGVVLGYLLVAISFLKLRKTHPNLERPYRIKNGQIVGIIAVILSILFIVIYLPDMPSSLAWPSEWLIVLVWYLIAGVLYLTQKRKTTEDAYVSIQGDKQSDYQ

Radius of gyration: 19.43 Å; chains: 1; bounding box: 49×41×45 Å

=== Feature glossary ===
Feature key, reading from the visual/contextual features back to the raw sequence:

Rendered structure images. Six rendered views show the 3D structure from the faces of a cube — i.e. along ±x, ±y, ±z. Rendering representation is drawn randomly per protein from cartoon (secondary-structure ribbons), sticks (backbone bonds), or molecular surface; coloring is either N→C rainbow (blue at the N-terminus through red at the C-terminus) or one color per chain.

Contact-map, Ramachandran, and PAE plots. The contact map is a binary N×N matrix image: pixel (i, j) is dark where Cα_i and Cα_j are within 8 Å and |i−j|>4. Because the |i−j|>4 filter removes local helical contacts, off-diagonal stripes parallel to the main diagonal indicate parallel β-sheets; stripes perpendicular to it indicate antiparallel β-sheets. The Ramachandran plot scatters every residue's (φ, ψ) pair against the sterically allowed regions. The PAE heatmap renders the predicted-aligned-error matrix.

InterPro / GO / CATH / organism. Database cross-references. InterPro integrates a dozen domain/family signature databases into unified entries with residue-range hits. GO terms attach function/process/location labels with evidence codes. CATH codes position the fold in a four-level structural taxonomy. Organism is the NCBI-taxonomy species name.

Nearest PDB structures. The Foldseek neighbor list gives the closest experimentally determined structures in the PDB, ranked by structural alignment. TM-score near 1 means near-identical fold; near 0.3 means only rough topology match. This is how one finds what a novel AlphaFold prediction most resembles in the solved-structure universe.

Predicted aligned error. PAE(i, j) answers: if I align the predicted and true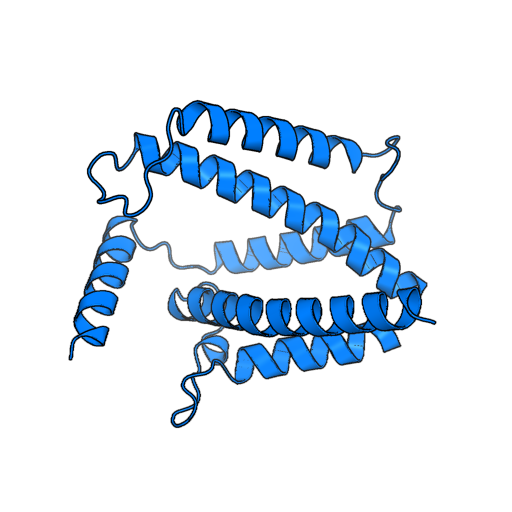 structures on residue i, how far off (in Å) do I expect residue j to be? A block-diagonal PAE matrix with low values on the blocks and high values off-diagonal is the signature of a multi-domain protein with confidently predicted domains but uncertain inter-domain orientation.

Solvent-accessible surface area. Accessible surface area quantifies burial. A residue with SASA near zero is packed into the hydrophobic core; one with SASA >100 Å² sits on the surface. Computed here via the Shrake–Rupley numerical algorithm with a 1.4 Å probe.

B-factor. B-factor (Debye–Waller factor) reflects atomic displacement in the crystal lattice. It is an experimental observable (units Å²), not a prediction; low values mean the atom is pinned down, high values mean it moves or is heterogeneous across the crystal.

pLDDT. For AlphaFold models, the B-factor field carries pLDDT — the model's own estimate of local accuracy on a 0–100 scale. Regions with pLDDT<50 should be treated as essentially unmodeled; they often correspond to intrinsically disordered segments.

Backbone torsions (φ/ψ). φ (phi) and ψ (psi) are the two rotatable backbone dihedrals per residue: φ is the C(i-1)–N–Cα–C torsion, ψ is the N–Cα–C–N(i+1) torsion, both in degrees on (−180°, 180°]. α-helical residues cluster near (−60°, −45°); β-strand residues near (−120°, +130°). A Ramachandran plot is simply a scatter of (φ, ψ) for every residue.

Radius of gyration, Cα contacts, bounding box. Radius of gyration (Rg) is the root-mean-square distance of Cα atoms from their centroid — a single number for overall size and compactness. A globular domain of N residues has Rg ≈ 2.2·N^0.38 Å; an extended or disordered chain has a much larger Rg. The Cα contact count is the number of residue pairs whose Cα atoms are within 8 Å and are more than four positions apart in sequence — a standard proxy for tertiary packing density. The bounding box is the smallest axis-aligned box enclosing all Cα atoms.

Secondary structure (3-state, P-SEA). Three-state secondary structure (P-SEA) collapses the eight DSSP classes into helix (a), strand (b), and coil (c). P-SEA assigns these from Cα geometry alone — distances and angles — without requiring backbone oxygens, so it works on any Cα trace.

Secondary structure (8-state, DSSP). DSSP 8-state secondary structure assigns each residue one of H (α-helix), G (3₁₀-helix), I (π-helix), E (extended β-strand), B (isolated β-bridge), T (hydrogen-bonded turn), S (bend), or '-' (coil). The assignment is computed from backbone hydrogen-bond geometry via the Kabsch–Sander algorithm.

Foldseek 3Di. A 3Di character summarizes, for each residue, the relative orientation of the Cα frame of its nearest spatial neighbor. Because it encodes fold topology rather than chemistry, 3Di alignments detect remote structural similarity that sequence alignment misses.

mmCIF coordinates. The mmCIF block holds the 3D Cartesian coordinates of each backbone atom (N, Cα, C, O) in ångströms. mmCIF is the PDB's canonical archive format — a tagged-loop text representation of the atomic model.

Sequence. Sequence gives the chain of amino acids in standard one-letter code (A=alanine, C=cysteine, …, Y=tyrosine), read N→C. It is the only feature that is directly encoded by the gene; all structural features are derived from the folded form of this sequence.